Protein AF-A0A9D7BCB0-F1 (afdb_monomer)

Radius of gyration: 26.93 Å; Cα contacts (8 Å, |Δi|>4): 715; chains: 1; bounding box: 60×105×68 Å

Secondary structure (DSSP, 8-state):
-------------------------EEGGGS-HHHHHHH--TTPEEEEEE--SS---TTTS-TTHHHHHHHHHHHHHHHHS--EEPPPB-----GGGTTSTT-----HHHHHHHHHHHHHHHHTTS--EEEEEE--STTHHHHHHHHHHHHTTT-EEEE--TTSHHHHHHHHHH---SS-SBSSHHHHHHHHHH-GGG--GGG--EE-S-SS-SSSEESSTTSSSEE-TT--BEEGGG--HHHHHHHHHHHHHHHHHHHHHHHHPPPPPP-S----GGG-EEEE-TTS-EEEEEEETTEEEEEETTS-EEEEEEEETTEEE-SSEEEEEEE-TTS-EEEEEEEEESS---S-PEEP-

Nearest PDB structures (foldseek):
  3no4-assembly1_B  TM=7.934E-01  e=4.128E-14  Nostoc punctiforme PCC 73102
  3a6g-assembly1_E  TM=7.841E-01  e=3.665E-14  Pseudomonas putida
  3a6j-assembly1_D  TM=7.764E-01  e=4.935E-14  Pseudomonas putida
  3a6f-assembly1_D  TM=7.673E-01  e=2.416E-14  Pseudomonas putida
  3lub-assembly2_H  TM=7.307E-01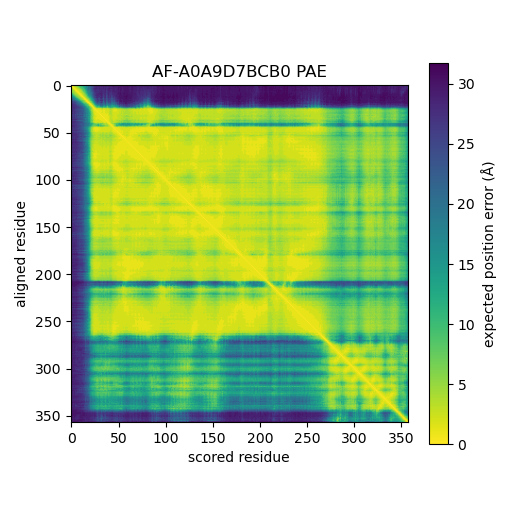  e=5.762E-12  Bacteroides fragilis NCTC 9343

Mean predicted aligned error: 9.26 Å

Structure (mmCIF, N/CA/C/O backbone):
data_AF-A0A9D7BCB0-F1
#
_entry.id   AF-A0A9D7BCB0-F1
#
loop_
_atom_site.group_PDB
_atom_site.id
_atom_site.type_symbol
_atom_site.label_atom_id
_atom_site.label_alt_id
_atom_site.label_comp_id
_atom_site.label_asym_id
_atom_site.label_entity_id
_atom_site.label_seq_id
_atom_site.pdbx_PDB_ins_code
_atom_site.Cartn_x
_atom_site.Cartn_y
_atom_site.Cartn_z
_atom_site.occupancy
_atom_site.B_iso_or_equiv
_atom_site.auth_seq_id
_atom_site.auth_comp_id
_atom_site.auth_asym_id
_atom_site.auth_atom_id
_atom_site.pdbx_PDB_model_num
ATOM 1 N N . MET A 1 1 ? -5.549 -80.809 30.592 1.00 41.72 1 MET A N 1
ATOM 2 C CA . MET A 1 1 ? -4.676 -79.978 29.734 1.00 41.72 1 MET A CA 1
ATOM 3 C C . MET A 1 1 ? -5.256 -78.571 29.698 1.00 41.72 1 MET A C 1
ATOM 5 O O . MET A 1 1 ? -6.319 -78.392 29.124 1.00 41.72 1 MET A O 1
ATOM 9 N N . ARG A 1 2 ? -4.652 -77.608 30.407 1.00 35.06 2 ARG A N 1
ATOM 10 C CA . ARG A 1 2 ? -5.071 -76.195 30.381 1.00 35.06 2 ARG A CA 1
ATOM 11 C C . ARG A 1 2 ? -4.379 -75.525 29.192 1.00 35.06 2 ARG A C 1
ATOM 13 O O . ARG A 1 2 ? -3.154 -75.500 29.165 1.00 35.06 2 ARG A O 1
ATOM 20 N N . LEU A 1 3 ? -5.148 -75.047 28.216 1.00 32.72 3 LEU A N 1
ATOM 21 C CA . LEU A 1 3 ? -4.635 -74.268 27.090 1.00 32.72 3 LEU A CA 1
ATOM 22 C C . LEU A 1 3 ? -4.709 -72.784 27.470 1.00 32.72 3 LEU A C 1
ATOM 24 O O . LEU A 1 3 ? -5.799 -72.236 27.623 1.00 32.72 3 LEU A O 1
ATOM 28 N N . SER A 1 4 ? -3.555 -72.158 27.682 1.00 35.84 4 SER A N 1
ATOM 29 C CA . SER A 1 4 ? -3.440 -70.717 27.915 1.00 35.84 4 SER A CA 1
ATOM 30 C C . SER A 1 4 ? -3.554 -69.987 26.577 1.00 35.84 4 SER A C 1
ATOM 32 O O . SER A 1 4 ? -2.703 -70.162 25.708 1.00 35.84 4 SER A O 1
ATOM 34 N N . LEU A 1 5 ? -4.607 -69.187 26.398 1.00 33.16 5 LEU A N 1
ATOM 35 C CA . LEU A 1 5 ? -4.788 -68.337 25.223 1.00 33.16 5 LEU A CA 1
ATOM 36 C C . LEU A 1 5 ? -4.043 -67.013 25.460 1.00 33.16 5 LEU A C 1
ATOM 38 O O . LEU A 1 5 ? -4.462 -66.189 26.270 1.00 33.16 5 LEU A O 1
ATOM 42 N N . LEU A 1 6 ? -2.902 -66.842 24.794 1.00 32.75 6 LEU A N 1
ATOM 43 C CA . LEU A 1 6 ? -2.111 -65.614 24.809 1.00 32.75 6 LEU A CA 1
ATOM 44 C C . LEU A 1 6 ? -2.805 -64.574 23.911 1.00 32.75 6 LEU A C 1
ATOM 46 O O . LEU A 1 6 ? -2.781 -64.694 22.689 1.00 32.75 6 LEU A O 1
ATOM 50 N N . VAL A 1 7 ? -3.450 -63.571 24.508 1.00 37.97 7 VAL A N 1
ATOM 51 C CA . VAL A 1 7 ? -4.015 -62.428 23.774 1.00 37.97 7 VAL A CA 1
ATOM 52 C C . VAL A 1 7 ? -2.885 -61.440 23.495 1.00 37.97 7 VAL A C 1
ATOM 54 O O . VAL A 1 7 ? -2.416 -60.750 24.397 1.00 37.97 7 VAL A O 1
ATOM 57 N N . VAL A 1 8 ? -2.423 -61.390 22.246 1.00 39.16 8 VAL A N 1
ATOM 58 C CA . VAL A 1 8 ? -1.473 -60.375 21.773 1.00 39.16 8 VAL A CA 1
ATOM 59 C C . VAL A 1 8 ? -2.263 -59.108 21.446 1.00 39.16 8 VAL A C 1
ATOM 61 O O . VAL A 1 8 ? -3.022 -59.072 20.481 1.00 39.16 8 VAL A O 1
ATOM 64 N N . PHE A 1 9 ? -2.096 -58.065 22.258 1.00 35.62 9 PHE A N 1
ATOM 65 C CA . PHE A 1 9 ? -2.547 -56.716 21.921 1.00 35.62 9 PHE A CA 1
ATOM 66 C C . PHE A 1 9 ? -1.613 -56.148 20.842 1.00 35.62 9 PHE A C 1
ATOM 68 O O . PHE A 1 9 ? -0.514 -55.682 21.138 1.00 35.62 9 PHE A O 1
ATOM 75 N N . CYS A 1 10 ? -2.034 -56.195 19.578 1.00 33.66 10 CYS A N 1
ATOM 76 C CA . CYS A 1 10 ? -1.420 -55.388 18.527 1.00 33.66 10 CYS A CA 1
ATOM 77 C C . CYS A 1 10 ? -1.836 -53.928 18.738 1.00 33.66 10 CYS A C 1
ATOM 79 O O . CYS A 1 10 ? -2.910 -53.508 18.312 1.00 33.66 10 CYS A O 1
ATOM 81 N N . ILE A 1 11 ? -0.984 -53.157 19.414 1.00 38.75 11 ILE A N 1
ATOM 82 C CA . ILE A 1 11 ? -1.061 -51.697 19.400 1.00 38.75 11 ILE A CA 1
ATOM 83 C C . ILE A 1 11 ? -0.682 -51.264 17.983 1.00 38.75 11 ILE A C 1
ATOM 85 O O . ILE A 1 11 ? 0.493 -51.220 17.624 1.00 38.75 11 ILE A O 1
ATOM 89 N N . VAL A 1 12 ? -1.690 -50.994 17.156 1.00 39.81 12 VAL A N 1
ATOM 90 C CA . VAL A 1 12 ? -1.506 -50.249 15.912 1.00 39.81 12 VAL A CA 1
ATOM 91 C C . VAL A 1 12 ? -1.234 -48.809 16.331 1.00 39.81 12 VAL A C 1
ATOM 93 O O . VAL A 1 12 ? -2.156 -48.062 16.650 1.00 39.81 12 VAL A O 1
ATOM 96 N N . LEU A 1 13 ? 0.044 -48.440 16.402 1.00 38.75 13 LEU A N 1
ATOM 97 C CA . LEU A 1 13 ? 0.444 -47.041 16.457 1.00 38.75 13 LEU A CA 1
ATOM 98 C C . LEU A 1 13 ? -0.027 -46.410 15.142 1.00 38.75 13 LEU A C 1
ATOM 100 O O . LEU A 1 13 ? 0.522 -46.695 14.079 1.00 38.75 13 LEU A O 1
ATOM 104 N N . GLN A 1 14 ? -1.103 -45.623 15.200 1.00 36.84 14 GLN A N 1
ATOM 105 C CA . GLN A 1 14 ? -1.455 -44.722 14.112 1.00 36.84 14 GLN A CA 1
ATOM 106 C C . GLN A 1 14 ? -0.309 -43.720 13.978 1.00 36.84 14 GLN A C 1
ATOM 108 O O . GLN A 1 14 ? -0.175 -42.809 14.792 1.00 36.84 14 GLN A O 1
ATOM 113 N N . GLU A 1 15 ? 0.524 -43.918 12.960 1.00 40.53 15 GLU A N 1
ATOM 114 C CA . GLU A 1 15 ? 1.390 -42.872 12.427 1.00 40.53 15 GLU A CA 1
ATOM 115 C C . GLU A 1 15 ? 0.527 -41.617 12.214 1.00 40.53 15 GLU A C 1
ATOM 117 O O . GLU A 1 15 ? -0.503 -41.712 11.530 1.00 40.53 15 GLU A O 1
ATOM 122 N N . PRO A 1 16 ? 0.869 -40.454 12.798 1.00 38.12 16 PRO A N 1
ATOM 123 C CA . PRO A 1 16 ? 0.180 -39.224 12.463 1.00 38.12 16 PRO A CA 1
ATOM 124 C C . PRO A 1 16 ? 0.397 -39.000 10.971 1.00 38.12 16 PRO A C 1
ATOM 126 O O . PRO A 1 16 ? 1.515 -38.781 10.508 1.00 38.12 16 PRO A O 1
ATOM 129 N N . SER A 1 17 ? -0.686 -39.121 10.209 1.00 39.12 17 SER A N 1
ATOM 130 C CA . SER A 1 17 ? -0.690 -38.887 8.777 1.00 39.12 17 SER A CA 1
ATOM 131 C C . SER A 1 17 ? -0.068 -37.520 8.507 1.00 39.12 17 SER A C 1
ATOM 133 O O . SER A 1 17 ? -0.667 -36.490 8.821 1.00 39.12 17 SER A O 1
ATOM 135 N N . LEU A 1 18 ? 1.124 -37.534 7.911 1.00 37.69 18 LEU A N 1
ATOM 136 C CA . LEU A 1 18 ? 1.745 -36.436 7.181 1.00 37.69 18 LEU A CA 1
ATOM 137 C C . LEU A 1 18 ? 0.851 -36.078 5.982 1.00 37.69 18 LEU A C 1
ATOM 139 O O . LEU A 1 18 ? 1.217 -36.256 4.824 1.00 37.69 18 LEU A O 1
ATOM 143 N N . PHE A 1 19 ? -0.351 -35.572 6.246 1.00 39.72 19 PHE A N 1
ATOM 144 C CA . PHE A 1 19 ? -0.972 -34.658 5.311 1.00 39.72 19 PHE A CA 1
ATOM 145 C C . PHE A 1 19 ? -0.122 -33.401 5.389 1.00 39.72 19 PHE A C 1
ATOM 147 O O . PHE A 1 19 ? -0.194 -32.651 6.362 1.00 39.72 19 PHE A O 1
ATOM 154 N N . ALA A 1 20 ? 0.740 -33.216 4.388 1.00 39.16 20 ALA A N 1
ATOM 155 C CA . ALA A 1 20 ? 1.278 -31.907 4.070 1.00 39.16 20 ALA A CA 1
ATOM 156 C C . ALA A 1 20 ? 0.119 -30.917 4.205 1.00 39.16 20 ALA A C 1
ATOM 158 O O . ALA A 1 20 ? -0.899 -31.087 3.530 1.00 39.16 20 ALA A O 1
ATOM 159 N N . GLN A 1 21 ? 0.221 -29.971 5.143 1.00 39.88 21 GLN A N 1
ATOM 160 C CA . GLN A 1 21 ? -0.774 -28.920 5.289 1.00 39.88 21 GLN A CA 1
ATOM 161 C C . GLN A 1 21 ? -0.890 -28.259 3.920 1.00 39.88 21 GLN A C 1
ATOM 163 O O . GLN A 1 21 ? 0.017 -27.548 3.489 1.00 39.88 21 GLN A O 1
ATOM 168 N N . THR A 1 22 ? -1.967 -28.553 3.195 1.00 48.84 22 THR A N 1
ATOM 169 C CA . THR A 1 22 ? -2.321 -27.808 1.996 1.00 48.84 22 THR A CA 1
ATOM 170 C C . THR A 1 22 ? -2.342 -26.352 2.412 1.00 48.84 22 THR A C 1
ATOM 172 O O . THR A 1 22 ? -3.076 -25.995 3.335 1.00 48.84 22 THR A O 1
ATOM 175 N N . VAL A 1 23 ? -1.486 -25.547 1.786 1.00 57.09 23 VAL A N 1
ATOM 176 C CA . VAL A 1 23 ? -1.433 -24.104 1.989 1.00 57.09 23 VAL A CA 1
ATOM 177 C C . VAL A 1 23 ? -2.858 -23.566 1.840 1.00 57.09 23 VAL A C 1
ATOM 179 O O . VAL A 1 23 ? -3.420 -23.614 0.749 1.00 57.09 23 VAL A O 1
ATOM 182 N N . ARG A 1 24 ? -3.476 -23.132 2.944 1.00 73.25 24 ARG A N 1
ATOM 183 C CA . ARG A 1 24 ? -4.879 -22.701 2.981 1.00 73.25 24 ARG A CA 1
ATOM 184 C C . ARG A 1 24 ? -4.936 -21.187 3.119 1.00 73.25 24 ARG A C 1
ATOM 186 O O . ARG A 1 24 ? -5.337 -20.654 4.146 1.00 73.25 24 ARG A O 1
ATOM 193 N N . SER A 1 25 ? -4.465 -20.498 2.087 1.00 89.31 25 SER A N 1
ATOM 194 C CA . SER A 1 25 ? -4.702 -19.065 1.954 1.00 89.31 25 SER A CA 1
ATOM 195 C C . SER A 1 25 ? -6.174 -18.802 1.633 1.00 89.31 25 SER A C 1
ATOM 197 O O . SER A 1 25 ? -6.850 -19.629 1.015 1.00 89.31 25 SER A O 1
ATOM 199 N N . VAL A 1 26 ? -6.689 -17.660 2.081 1.00 93.88 26 VAL A N 1
ATOM 200 C CA . VAL A 1 26 ? -8.084 -17.267 1.861 1.00 93.88 26 VAL A CA 1
ATOM 201 C C . VAL A 1 26 ? -8.172 -15.783 1.552 1.00 93.88 26 VAL A C 1
ATOM 203 O O . VAL A 1 26 ? -7.416 -14.987 2.104 1.00 93.88 26 VAL A O 1
ATOM 206 N N . ARG A 1 27 ? -9.092 -15.400 0.668 1.00 96.50 27 ARG A N 1
ATOM 207 C CA . ARG A 1 27 ? -9.426 -13.997 0.415 1.00 96.50 27 ARG A CA 1
ATOM 208 C C . ARG A 1 27 ? -10.597 -13.616 1.294 1.00 96.50 27 ARG A C 1
ATOM 210 O O . ARG A 1 27 ? -11.655 -14.230 1.206 1.00 96.50 27 ARG A O 1
ATOM 217 N N . LEU A 1 28 ? -10.422 -12.591 2.118 1.00 94.69 28 LEU A N 1
ATOM 218 C CA . LEU A 1 28 ? -11.462 -12.173 3.054 1.00 94.69 28 LEU A CA 1
ATOM 219 C C . LEU A 1 28 ? -12.718 -11.674 2.325 1.00 94.69 28 LEU A C 1
ATOM 221 O O . LEU A 1 28 ? -13.828 -11.888 2.796 1.00 94.69 28 LEU A O 1
ATOM 225 N N . MET A 1 29 ? -12.542 -11.061 1.150 1.00 95.25 29 MET A N 1
ATOM 226 C CA . MET A 1 29 ? -13.639 -10.542 0.323 1.00 95.25 29 MET A CA 1
ATOM 227 C C . MET A 1 29 ? -14.572 -11.610 -0.255 1.00 95.25 29 MET A C 1
ATOM 229 O O . MET A 1 29 ? -15.687 -11.277 -0.645 1.00 95.25 29 MET A O 1
ATOM 233 N N . ASP A 1 30 ? -14.132 -12.867 -0.296 1.00 96.00 30 ASP A N 1
ATOM 234 C CA . ASP A 1 30 ? -14.921 -13.977 -0.836 1.00 96.00 30 ASP A CA 1
ATOM 235 C C . ASP A 1 30 ? -15.764 -14.667 0.251 1.00 96.00 30 ASP A C 1
ATOM 237 O O . ASP A 1 30 ? -16.535 -15.581 -0.044 1.00 96.00 30 ASP A O 1
ATOM 241 N N . LEU A 1 31 ? -15.618 -14.251 1.516 1.00 94.31 31 LEU A N 1
ATOM 242 C CA . LEU A 1 31 ? -16.266 -14.876 2.663 1.00 94.31 31 LEU A CA 1
ATOM 243 C C . LEU A 1 31 ? -17.456 -14.053 3.175 1.00 94.31 31 LEU A C 1
ATOM 245 O O . LEU A 1 31 ? -17.376 -12.825 3.268 1.00 94.31 31 LEU A O 1
ATOM 249 N N . PRO A 1 32 ? -18.542 -14.705 3.627 1.00 94.44 32 PRO A N 1
ATOM 250 C CA . PRO A 1 32 ? -19.512 -14.046 4.488 1.00 94.44 32 PRO A CA 1
ATOM 251 C C . PRO A 1 32 ? -18.875 -13.750 5.857 1.00 94.44 32 PRO A C 1
ATOM 253 O O . PRO A 1 32 ? -18.039 -14.509 6.351 1.00 94.44 32 PRO A O 1
ATOM 256 N N . TRP A 1 33 ? -19.302 -12.670 6.514 1.00 94.19 33 TRP A N 1
ATOM 257 C CA . TRP A 1 33 ? -18.674 -12.217 7.763 1.00 94.19 33 TRP A CA 1
ATOM 258 C C . TRP A 1 33 ? -18.598 -13.277 8.893 1.00 94.19 33 TRP A C 1
ATOM 260 O O . TRP A 1 33 ? -17.585 -13.282 9.591 1.00 94.19 33 TRP A O 1
ATOM 270 N N . PRO A 1 34 ? -19.549 -14.229 9.068 1.00 92.56 34 PRO A N 1
ATOM 271 C CA . PRO A 1 34 ? -19.407 -15.270 10.092 1.00 92.56 34 PRO A CA 1
ATOM 272 C C . PRO A 1 34 ? -18.306 -16.292 9.780 1.00 92.56 34 PRO A C 1
ATOM 274 O O . PRO A 1 34 ? -17.868 -17.018 10.667 1.00 92.56 34 PRO A O 1
ATOM 277 N N . GLU A 1 35 ? -17.891 -16.417 8.518 1.00 91.25 35 GLU A N 1
ATOM 278 C CA . GLU A 1 35 ? -16.727 -17.220 8.130 1.00 91.25 35 GLU A CA 1
ATOM 279 C C . GLU A 1 35 ? -15.440 -16.407 8.244 1.00 91.25 35 GLU A C 1
ATOM 281 O O . GLU A 1 35 ? -14.435 -16.948 8.698 1.00 91.25 35 GLU A O 1
ATOM 286 N N . ALA A 1 36 ? -15.492 -15.110 7.918 1.00 91.88 36 ALA A N 1
ATOM 287 C CA . ALA A 1 36 ? -14.395 -14.174 8.157 1.00 91.88 36 ALA A CA 1
ATOM 288 C C . ALA A 1 36 ? -13.960 -14.186 9.634 1.00 91.88 36 ALA A C 1
ATOM 290 O O . ALA A 1 36 ? -12.781 -14.349 9.925 1.00 91.88 36 ALA A O 1
ATOM 291 N N . GLU A 1 37 ? -14.912 -14.122 10.569 1.00 88.38 37 GLU A N 1
ATOM 292 C CA . GLU A 1 37 ? -14.646 -14.201 12.014 1.00 88.38 37 GLU A CA 1
ATOM 293 C C . GLU A 1 37 ? -13.875 -15.473 12.413 1.00 88.38 37 GLU A C 1
ATOM 295 O O . GLU A 1 37 ? -13.037 -15.439 13.307 1.00 88.38 37 GLU A O 1
ATOM 300 N N . ARG A 1 38 ? -14.096 -16.599 11.722 1.00 86.88 38 ARG A N 1
ATOM 301 C CA . ARG A 1 38 ? -13.418 -17.872 12.028 1.00 86.88 38 ARG A CA 1
ATOM 302 C C . ARG A 1 38 ? -11.995 -17.956 11.485 1.00 86.88 38 ARG A C 1
ATOM 304 O O . ARG A 1 38 ? -11.240 -18.799 11.959 1.00 86.88 38 ARG A O 1
ATOM 311 N N . VAL A 1 39 ? -11.664 -17.171 10.459 1.00 87.88 39 VAL A N 1
ATOM 312 C CA . VAL A 1 39 ? -10.333 -17.175 9.822 1.00 87.88 39 VAL A CA 1
ATOM 313 C C . VAL A 1 39 ? -9.457 -16.011 10.271 1.00 87.88 39 VAL A C 1
ATOM 315 O O . VAL A 1 39 ? -8.306 -15.947 9.868 1.00 87.88 39 VAL A O 1
ATOM 318 N N . LEU A 1 40 ? -9.995 -15.066 11.042 1.00 87.75 40 LEU A N 1
ATOM 319 C CA . LEU A 1 40 ? -9.244 -13.951 11.606 1.00 87.75 40 LEU A CA 1
ATOM 320 C C . LEU A 1 40 ? -8.759 -14.336 13.008 1.00 87.75 40 LEU A C 1
ATOM 322 O O . LEU A 1 40 ? -9.366 -13.963 14.006 1.00 87.75 40 LEU A O 1
ATOM 326 N N . ASP A 1 41 ? -7.656 -15.078 13.095 1.00 79.94 41 ASP A N 1
ATOM 327 C CA . ASP A 1 41 ? -6.987 -15.380 14.362 1.00 79.94 41 ASP A CA 1
ATOM 328 C C . ASP A 1 41 ? -5.752 -14.478 14.571 1.00 79.94 41 ASP A C 1
ATOM 330 O O . ASP A 1 41 ? -5.088 -14.004 13.652 1.00 79.94 41 ASP A O 1
ATOM 334 N N . SER A 1 42 ? -5.430 -14.233 15.837 1.00 70.62 42 SER A N 1
ATOM 335 C CA . SER A 1 42 ? -4.186 -13.625 16.308 1.00 70.62 42 SER A CA 1
ATOM 336 C C . SER A 1 42 ? -2.897 -14.241 15.742 1.00 70.62 42 SER A C 1
ATOM 338 O O . SER A 1 42 ? -1.890 -13.530 15.653 1.00 70.62 42 SER A O 1
ATOM 340 N N . SER A 1 43 ? -2.887 -15.530 15.376 1.00 72.31 43 SER A N 1
ATOM 341 C CA . SER A 1 43 ? -1.717 -16.198 14.787 1.00 72.31 43 SER A CA 1
ATOM 342 C C . SER A 1 43 ? -1.564 -15.973 13.277 1.00 72.31 43 SER A C 1
ATOM 344 O O . SER A 1 43 ? -0.468 -16.171 12.740 1.00 72.31 43 SER A O 1
ATOM 346 N N . ASP A 1 44 ? -2.611 -15.489 12.604 1.00 80.31 44 ASP A N 1
ATOM 347 C CA . ASP A 1 44 ? -2.597 -15.279 11.164 1.00 80.31 44 ASP A CA 1
ATOM 348 C C . ASP A 1 44 ? -1.780 -14.052 10.761 1.00 80.31 44 ASP A C 1
ATOM 350 O O . ASP A 1 44 ? -1.737 -13.021 11.440 1.00 80.31 44 ASP A O 1
ATOM 354 N N . VAL A 1 45 ? -1.140 -14.166 9.596 1.00 94.44 45 VAL A N 1
ATOM 355 C CA . VAL A 1 45 ? -0.595 -13.013 8.881 1.00 94.44 45 VAL A CA 1
ATOM 356 C C . VAL A 1 45 ? -1.648 -12.549 7.887 1.00 94.44 45 VAL A C 1
ATOM 358 O O . VAL A 1 45 ? -2.006 -13.284 6.960 1.00 94.44 45 VAL A O 1
ATOM 361 N N . VAL A 1 46 ? -2.111 -11.317 8.072 1.00 97.06 46 VAL A N 1
ATOM 362 C CA . VAL A 1 46 ? -2.990 -10.643 7.122 1.00 97.06 46 VAL A CA 1
ATOM 363 C C . VAL A 1 46 ? -2.133 -9.976 6.051 1.00 97.06 46 VAL A C 1
ATOM 365 O O . VAL A 1 46 ? -1.347 -9.071 6.329 1.00 97.06 46 VAL A O 1
ATOM 368 N N . LEU A 1 47 ? -2.282 -10.432 4.815 1.00 98.38 47 LEU A N 1
ATOM 369 C CA . LEU A 1 47 ? -1.632 -9.890 3.635 1.00 98.38 47 LEU A CA 1
ATOM 370 C C . LEU A 1 47 ? -2.514 -8.802 3.012 1.00 98.38 47 LEU A C 1
ATOM 372 O O . LEU A 1 47 ? -3.674 -9.049 2.685 1.00 98.38 47 LEU A O 1
ATOM 376 N N . ILE A 1 48 ? -1.958 -7.612 2.809 1.00 98.62 48 ILE A N 1
ATOM 377 C CA . ILE A 1 48 ? -2.646 -6.479 2.186 1.00 98.62 48 ILE A CA 1
ATOM 378 C C . ILE A 1 48 ? -1.875 -6.091 0.917 1.00 98.62 48 ILE A C 1
ATOM 380 O O . ILE A 1 48 ? -0.772 -5.547 1.011 1.00 98.62 48 ILE A O 1
ATOM 384 N N . PRO A 1 49 ? -2.404 -6.362 -0.283 1.00 98.56 49 PRO A N 1
ATOM 385 C CA . PRO A 1 49 ? -1.784 -5.881 -1.510 1.00 98.56 49 PRO A CA 1
ATOM 386 C C . PRO A 1 49 ? -1.918 -4.351 -1.596 1.00 98.56 49 PRO A C 1
ATOM 388 O O . PRO A 1 49 ? -2.990 -3.806 -1.330 1.00 98.56 49 PRO A O 1
ATOM 391 N N . LEU A 1 50 ? -0.838 -3.652 -1.954 1.00 98.25 50 LEU A N 1
ATOM 392 C CA . LEU A 1 50 ? -0.832 -2.206 -2.187 1.00 98.25 50 LEU A CA 1
ATOM 393 C C . LEU A 1 50 ? -0.186 -1.919 -3.541 1.00 98.25 50 LEU A C 1
ATOM 395 O O . LEU A 1 50 ? 1.039 -1.943 -3.669 1.00 98.25 50 LEU A O 1
ATOM 399 N N . GLY A 1 51 ? -1.016 -1.602 -4.529 1.00 96.19 51 GLY A N 1
ATOM 400 C CA . GLY A 1 51 ? -0.583 -1.193 -5.857 1.00 96.19 51 GLY A CA 1
ATOM 401 C C . GLY A 1 51 ? -1.473 -0.074 -6.375 1.00 96.19 51 GLY A C 1
ATOM 402 O O . GLY A 1 51 ? -2.695 -0.177 -6.338 1.00 96.19 51 GLY A O 1
ATOM 403 N N . ALA A 1 52 ? -0.886 1.027 -6.845 1.00 96.50 52 ALA A N 1
ATOM 404 C CA . ALA A 1 52 ? -1.644 2.080 -7.501 1.00 96.50 52 ALA A CA 1
ATOM 405 C C . ALA A 1 52 ? -2.511 1.514 -8.642 1.00 96.50 52 ALA A C 1
ATOM 407 O O . ALA A 1 52 ? -2.002 0.908 -9.584 1.00 96.50 52 ALA A O 1
ATOM 408 N N . GLY A 1 53 ? -3.822 1.757 -8.574 1.00 95.38 53 GLY A N 1
ATOM 409 C CA . GLY A 1 53 ? -4.742 1.382 -9.652 1.00 95.38 53 GLY A CA 1
ATOM 410 C C . GLY A 1 53 ? -4.510 2.210 -10.918 1.00 95.38 53 GLY A C 1
ATOM 411 O O . GLY A 1 53 ? -4.627 1.691 -12.024 1.00 95.38 53 GLY A O 1
ATOM 412 N N . CYS A 1 54 ? -4.136 3.485 -10.746 1.00 94.19 54 CYS A N 1
ATOM 413 C CA . CYS A 1 54 ? -3.732 4.384 -11.825 1.00 94.19 54 CYS A CA 1
ATOM 414 C C . CYS A 1 54 ? -2.594 5.317 -11.370 1.00 94.19 54 CYS A C 1
ATOM 416 O O . CYS A 1 54 ? -2.812 6.245 -10.580 1.00 94.19 54 CYS A O 1
ATOM 418 N N . LYS A 1 55 ? -1.392 5.096 -11.906 1.00 95.81 55 LYS A N 1
ATOM 419 C CA . LYS A 1 55 ? -0.189 5.918 -11.722 1.00 95.81 55 LYS A CA 1
ATOM 420 C C . LYS A 1 55 ? 0.620 5.903 -13.015 1.00 95.81 55 LYS A C 1
ATOM 422 O O . LYS A 1 55 ? 0.610 4.921 -13.741 1.00 95.81 55 LYS A O 1
ATOM 427 N N . GLU A 1 56 ? 1.279 6.998 -13.340 1.00 96.25 56 GLU A N 1
ATOM 428 C CA . GLU A 1 56 ? 2.159 7.065 -14.503 1.00 96.25 56 GLU A CA 1
ATOM 429 C C . GLU A 1 56 ? 3.328 6.062 -14.404 1.00 96.25 56 GLU A C 1
ATOM 431 O O . GLU A 1 56 ? 3.857 5.859 -13.314 1.00 96.25 56 GLU A O 1
ATOM 436 N N . HIS A 1 57 ? 3.691 5.433 -15.534 1.00 97.44 57 HIS A N 1
ATOM 437 C CA . HIS A 1 57 ? 4.795 4.465 -15.672 1.00 97.44 57 HIS A CA 1
ATOM 438 C C . HIS A 1 57 ? 5.447 4.510 -17.070 1.00 97.44 57 HIS A C 1
ATOM 440 O O . HIS A 1 57 ? 5.727 3.499 -17.712 1.00 97.44 57 HIS A O 1
ATOM 446 N N . GLY A 1 58 ? 5.674 5.706 -17.582 1.00 96.81 58 GLY A N 1
ATOM 447 C CA . GLY A 1 58 ? 6.186 5.938 -18.914 1.00 96.81 58 GLY A CA 1
ATOM 448 C C . GLY A 1 58 ? 5.151 5.674 -20.010 1.00 96.81 58 GLY A C 1
ATOM 449 O O . GLY A 1 58 ? 3.995 5.329 -19.753 1.00 96.81 58 GLY A O 1
ATOM 450 N N . PRO A 1 59 ? 5.551 5.845 -21.275 1.00 97.38 59 PRO A N 1
ATOM 451 C CA . PRO A 1 59 ? 4.681 5.620 -22.426 1.00 97.38 59 PRO A CA 1
ATOM 452 C C . PRO A 1 59 ? 4.482 4.135 -22.787 1.00 97.38 59 PRO A C 1
ATOM 454 O O . PRO A 1 59 ? 3.614 3.832 -23.608 1.00 97.38 59 PRO A O 1
ATOM 457 N N . HIS A 1 60 ? 5.294 3.219 -22.246 1.00 98.69 60 HIS A N 1
ATOM 458 C CA . HIS A 1 60 ? 5.317 1.797 -22.623 1.00 98.69 60 HIS A CA 1
ATOM 459 C C . HIS A 1 60 ? 4.588 0.864 -21.655 1.00 98.69 60 HIS A C 1
ATOM 461 O O . HIS A 1 60 ? 4.296 -0.268 -22.044 1.00 98.69 60 HIS A O 1
ATOM 467 N N . LEU A 1 61 ? 4.293 1.312 -20.432 1.00 98.62 61 LEU A N 1
ATOM 468 C CA . LEU A 1 61 ? 3.578 0.532 -19.422 1.00 98.62 61 LEU A CA 1
ATOM 469 C C . LEU A 1 61 ? 2.179 1.110 -19.150 1.00 98.62 61 LEU A C 1
ATOM 471 O O . LEU A 1 61 ? 1.952 2.311 -19.320 1.00 98.62 61 LEU A O 1
ATOM 475 N N . PRO A 1 62 ? 1.214 0.281 -18.717 1.00 98.25 62 PRO A N 1
ATOM 476 C CA . PRO A 1 62 ? -0.119 0.753 -18.366 1.00 98.25 62 PRO A CA 1
ATOM 477 C C . PRO A 1 62 ? -0.109 1.525 -17.041 1.00 98.25 62 PRO A C 1
ATOM 479 O O . PRO A 1 62 ? 0.715 1.274 -16.160 1.00 98.25 62 PRO A O 1
ATOM 482 N N . LEU A 1 63 ? -1.116 2.383 -16.834 1.00 97.81 63 LEU A N 1
ATOM 483 C CA . LEU A 1 63 ? -1.295 3.090 -15.556 1.00 97.81 63 LEU A CA 1
ATOM 484 C C . LEU A 1 63 ? -1.500 2.145 -14.356 1.00 97.81 63 LEU A C 1
ATOM 486 O O . LEU A 1 63 ? -1.256 2.528 -13.217 1.00 97.81 63 LEU A O 1
ATOM 490 N N . ALA A 1 64 ? -1.957 0.920 -14.618 1.00 97.56 64 ALA A N 1
ATOM 491 C CA . ALA A 1 64 ? -2.215 -0.113 -13.620 1.00 97.56 64 ALA A CA 1
ATOM 492 C C . ALA A 1 64 ? -0.995 -1.012 -13.341 1.00 97.56 64 ALA A C 1
ATOM 494 O O . ALA A 1 64 ? -1.147 -2.059 -12.722 1.00 97.56 64 ALA A O 1
ATOM 495 N N . THR A 1 65 ? 0.202 -0.651 -13.818 1.00 98.50 65 THR A N 1
ATOM 496 C CA . THR A 1 65 ? 1.442 -1.436 -13.632 1.00 98.50 65 THR A CA 1
ATOM 497 C C . THR A 1 65 ? 1.648 -1.856 -12.188 1.00 98.50 65 THR A C 1
ATOM 499 O O . THR A 1 65 ? 1.930 -3.019 -11.905 1.00 98.50 65 THR A O 1
ATOM 502 N N . ASP A 1 66 ? 1.444 -0.912 -11.279 1.00 97.94 66 ASP A N 1
ATOM 503 C CA . ASP A 1 66 ? 1.569 -1.145 -9.859 1.00 97.94 66 ASP A CA 1
ATOM 504 C C . ASP A 1 66 ? 0.584 -2.223 -9.348 1.00 97.94 66 ASP A C 1
ATOM 506 O O . ASP A 1 66 ? 0.967 -3.200 -8.697 1.00 97.94 66 ASP A O 1
ATOM 510 N N . HIS A 1 67 ? -0.697 -2.052 -9.680 1.00 97.75 67 HIS A N 1
ATOM 511 C CA . HIS A 1 67 ? -1.773 -2.986 -9.349 1.00 97.75 67 HIS A CA 1
ATOM 512 C C . HIS A 1 67 ? -1.513 -4.400 -9.889 1.00 97.75 67 HIS A C 1
ATOM 514 O O . HIS A 1 67 ? -1.644 -5.394 -9.171 1.00 97.75 67 HIS A O 1
ATOM 520 N N . LEU A 1 68 ? -1.074 -4.497 -11.145 1.00 98.62 68 LEU A N 1
ATOM 521 C CA . LEU A 1 68 ? -0.769 -5.768 -11.802 1.00 98.62 68 LEU A CA 1
ATOM 522 C C . LEU A 1 68 ? 0.363 -6.516 -11.084 1.00 98.62 68 LEU A C 1
ATOM 524 O O . LEU A 1 68 ? 0.245 -7.716 -10.830 1.00 98.62 68 LEU A O 1
ATOM 528 N N . GLN A 1 69 ? 1.428 -5.809 -10.690 1.00 98.69 69 GLN A N 1
ATOM 529 C CA . GLN A 1 69 ? 2.522 -6.398 -9.914 1.00 98.69 69 GLN A CA 1
ATOM 530 C C . GLN A 1 69 ? 2.053 -6.888 -8.536 1.00 98.69 69 GLN A C 1
ATOM 532 O O . GLN A 1 69 ? 2.368 -8.017 -8.146 1.00 98.69 69 GLN A O 1
ATOM 537 N N . ALA A 1 70 ? 1.289 -6.069 -7.803 1.00 98.50 70 ALA A N 1
ATOM 538 C CA . ALA A 1 70 ? 0.774 -6.422 -6.479 1.00 98.50 70 ALA A CA 1
ATOM 539 C C . ALA A 1 70 ? -0.139 -7.658 -6.534 1.00 98.50 70 ALA A C 1
ATOM 541 O O . ALA A 1 70 ? 0.036 -8.598 -5.751 1.00 98.50 70 ALA A O 1
ATOM 542 N N . THR A 1 71 ? -1.066 -7.690 -7.494 1.00 98.25 71 THR A N 1
ATOM 543 C CA . THR A 1 71 ? -1.961 -8.828 -7.739 1.00 98.25 71 THR A CA 1
ATOM 544 C C . THR A 1 71 ? -1.162 -10.088 -8.075 1.00 98.25 71 THR A C 1
ATOM 546 O O . THR A 1 71 ? -1.341 -11.119 -7.423 1.00 98.25 71 THR A O 1
ATOM 549 N N . TRP A 1 72 ? -0.218 -10.013 -9.021 1.00 98.56 72 TRP A N 1
ATOM 550 C CA . TRP A 1 72 ? 0.596 -11.167 -9.416 1.00 98.56 72 TRP A CA 1
ATOM 551 C C . TRP A 1 72 ? 1.375 -11.756 -8.232 1.00 98.56 72 TRP A C 1
ATOM 553 O O . TRP A 1 72 ? 1.373 -12.973 -8.027 1.00 98.56 72 TRP A O 1
ATOM 563 N N . LEU A 1 73 ? 2.016 -10.904 -7.424 1.00 98.62 73 LEU A N 1
ATOM 564 C CA . LEU A 1 73 ? 2.773 -11.329 -6.241 1.00 98.62 73 LEU A CA 1
ATOM 565 C C . LEU A 1 73 ? 1.862 -11.960 -5.188 1.00 98.62 73 LEU A C 1
ATOM 567 O O . LEU A 1 73 ? 2.229 -12.974 -4.594 1.00 98.62 73 LEU A O 1
ATOM 571 N N . THR A 1 74 ? 0.663 -11.410 -5.004 1.00 98.50 74 THR A N 1
ATOM 572 C CA . THR A 1 74 ? -0.334 -11.916 -4.056 1.00 98.50 74 THR A CA 1
ATOM 573 C C . THR A 1 74 ? -0.741 -13.345 -4.397 1.00 98.50 74 THR A C 1
ATOM 575 O O . THR A 1 74 ? -0.699 -14.200 -3.514 1.00 98.50 74 THR A O 1
ATOM 578 N N . GLU A 1 75 ? -1.027 -13.654 -5.669 1.00 97.88 75 GLU A N 1
ATOM 579 C CA . GLU A 1 75 ? -1.332 -15.033 -6.088 1.00 97.88 75 GLU A CA 1
ATOM 580 C C . GLU A 1 75 ? -0.199 -16.003 -5.734 1.00 97.88 75 GLU A C 1
ATOM 582 O O . GLU A 1 75 ? -0.432 -17.140 -5.317 1.00 97.88 75 GLU A O 1
ATOM 587 N N . ARG A 1 76 ? 1.061 -15.572 -5.888 1.00 98.06 76 ARG A N 1
ATOM 588 C CA . ARG A 1 76 ? 2.211 -16.455 -5.644 1.00 98.06 76 ARG A CA 1
ATOM 589 C C . ARG A 1 76 ? 2.492 -16.636 -4.166 1.00 98.06 76 ARG A C 1
ATOM 591 O O . ARG A 1 76 ? 2.870 -17.734 -3.760 1.00 98.06 76 ARG A O 1
ATOM 598 N N . VAL A 1 77 ? 2.262 -15.601 -3.365 1.00 97.94 77 VAL A N 1
ATOM 599 C CA . VAL A 1 77 ? 2.280 -15.718 -1.908 1.00 97.94 77 VAL A CA 1
ATOM 600 C C . VAL A 1 77 ? 1.182 -16.669 -1.448 1.00 97.94 77 VAL A C 1
ATOM 602 O O . VAL A 1 77 ? 1.478 -17.598 -0.702 1.00 97.94 77 VAL A O 1
ATOM 605 N N . MET A 1 78 ? -0.046 -16.511 -1.943 1.00 96.06 78 MET A N 1
ATOM 606 C CA . MET A 1 78 ? -1.171 -17.387 -1.608 1.00 96.06 78 MET A CA 1
ATOM 607 C C . MET A 1 78 ? -0.912 -18.851 -1.965 1.00 96.06 78 MET A C 1
ATOM 609 O O . MET A 1 78 ? -1.282 -19.735 -1.195 1.00 96.06 78 MET A O 1
ATOM 613 N N . ALA A 1 79 ? -0.253 -19.119 -3.093 1.00 95.94 79 ALA A N 1
ATOM 614 C CA . ALA A 1 79 ? 0.128 -20.473 -3.485 1.00 95.94 79 ALA A CA 1
ATOM 615 C C . ALA A 1 79 ? 1.231 -21.079 -2.592 1.00 95.94 79 ALA A C 1
ATOM 617 O O . ALA A 1 79 ? 1.366 -22.300 -2.524 1.00 95.94 79 ALA A O 1
ATOM 618 N N . ALA A 1 80 ? 2.031 -20.246 -1.920 1.00 95.69 80 ALA A N 1
ATOM 619 C CA . ALA A 1 80 ? 3.214 -20.672 -1.174 1.00 95.69 80 ALA A CA 1
ATOM 620 C C . ALA A 1 80 ? 3.056 -20.621 0.355 1.00 95.69 80 ALA A C 1
ATOM 622 O O . ALA A 1 80 ? 3.802 -21.309 1.058 1.00 95.69 80 ALA A O 1
ATOM 623 N N . ARG A 1 81 ? 2.152 -19.791 0.8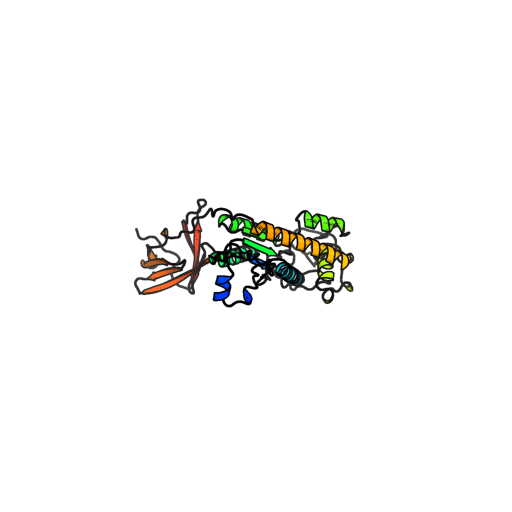92 1.00 93.75 81 ARG A N 1
ATOM 624 C CA . ARG A 1 81 ? 1.962 -19.561 2.334 1.00 93.75 81 ARG A CA 1
ATOM 625 C C . ARG A 1 81 ? 0.494 -19.401 2.701 1.00 93.75 81 ARG A C 1
ATOM 627 O O . ARG A 1 81 ? -0.294 -18.811 1.972 1.00 93.75 81 ARG A O 1
ATOM 634 N N . SER A 1 82 ? 0.142 -19.925 3.875 1.00 92.75 82 SER A N 1
ATOM 635 C CA . SER A 1 82 ? -1.190 -19.752 4.458 1.00 92.75 82 SER A CA 1
ATOM 636 C C . SER A 1 82 ? -1.293 -18.334 5.000 1.00 92.75 82 SER A C 1
ATOM 638 O O . SER A 1 82 ? -0.568 -18.004 5.936 1.00 92.75 82 SER A O 1
ATOM 640 N N . VAL A 1 83 ? -2.123 -17.500 4.384 1.00 95.38 83 VAL A N 1
ATOM 641 C CA . VAL A 1 83 ? -2.331 -16.090 4.738 1.00 95.38 83 VAL A CA 1
ATOM 642 C C . VAL A 1 83 ? -3.795 -15.718 4.521 1.00 95.38 83 VAL A C 1
ATOM 644 O O . VAL A 1 83 ? -4.461 -16.298 3.658 1.00 95.38 83 VAL A O 1
ATOM 647 N N . VAL A 1 84 ? -4.275 -14.723 5.264 1.00 96.12 84 VAL A N 1
ATOM 648 C CA . VAL A 1 84 ? -5.566 -14.075 5.002 1.00 96.12 84 VAL A CA 1
ATOM 649 C C . VAL A 1 84 ? -5.309 -12.862 4.121 1.00 96.12 84 VAL A C 1
ATOM 651 O O . VAL A 1 84 ? -4.534 -11.991 4.495 1.00 96.12 84 VAL A O 1
ATOM 654 N N . VAL A 1 85 ? -5.929 -12.795 2.950 1.00 97.81 85 VAL A N 1
ATOM 655 C CA . VAL A 1 85 ? -5.701 -11.727 1.972 1.00 97.81 85 VAL A CA 1
ATOM 656 C C . VAL A 1 85 ? -6.846 -10.726 2.003 1.00 97.81 85 VAL A C 1
ATOM 658 O O . VAL A 1 85 ? -8.005 -11.086 1.790 1.00 97.81 85 VAL A O 1
ATOM 661 N N . MET A 1 86 ? -6.512 -9.462 2.243 1.00 97.19 86 MET A N 1
ATOM 662 C CA . MET A 1 86 ? -7.437 -8.337 2.119 1.00 97.19 86 MET A CA 1
ATOM 663 C C . MET A 1 86 ? -7.619 -7.913 0.656 1.00 97.19 86 MET A C 1
ATOM 665 O O . MET A 1 86 ? -6.726 -8.153 -0.161 1.00 97.19 86 MET A O 1
ATOM 669 N N . PRO A 1 87 ? -8.737 -7.236 0.318 1.00 96.69 87 PRO A N 1
ATOM 670 C CA . PRO A 1 87 ? -8.823 -6.451 -0.906 1.00 96.69 87 PRO A CA 1
ATOM 671 C C . PRO A 1 87 ? -7.590 -5.570 -1.099 1.00 96.69 87 PRO A C 1
ATOM 673 O O . PRO A 1 87 ? -7.050 -5.015 -0.138 1.00 96.69 87 PRO A O 1
ATOM 676 N N . GLU A 1 88 ? -7.170 -5.426 -2.349 1.00 97.62 88 GLU A N 1
ATOM 677 C CA . GLU A 1 88 ? -6.062 -4.547 -2.690 1.00 97.62 88 GLU A CA 1
ATOM 678 C C . GLU A 1 88 ? -6.401 -3.079 -2.406 1.00 97.62 88 GLU A C 1
ATOM 680 O O . GLU A 1 88 ? -7.501 -2.597 -2.683 1.00 97.62 88 GLU A O 1
ATOM 685 N N . ILE A 1 89 ? -5.420 -2.349 -1.881 1.00 97.81 89 ILE A N 1
ATOM 686 C CA . ILE A 1 89 ? -5.482 -0.900 -1.736 1.00 97.81 89 ILE A CA 1
ATOM 687 C C . ILE A 1 89 ? -4.963 -0.264 -3.028 1.00 97.81 89 ILE A C 1
ATOM 689 O O . ILE A 1 89 ? -3.767 -0.310 -3.310 1.00 97.81 89 ILE A O 1
ATOM 693 N N . ASN A 1 90 ? -5.853 0.383 -3.788 1.00 96.38 90 ASN A N 1
ATOM 694 C CA . ASN A 1 90 ? -5.489 0.978 -5.080 1.00 96.38 90 ASN A CA 1
ATOM 695 C C . ASN A 1 90 ? -5.047 2.447 -5.039 1.00 96.38 90 ASN A C 1
ATOM 697 O O . ASN A 1 90 ? -4.563 2.980 -6.039 1.00 96.38 90 ASN A O 1
ATOM 701 N N . TYR A 1 91 ? -5.193 3.118 -3.898 1.00 95.38 91 TYR A N 1
ATOM 702 C CA . TYR A 1 91 ? -4.849 4.530 -3.737 1.00 95.38 91 TYR A CA 1
ATOM 703 C C . TYR A 1 91 ? -3.848 4.700 -2.603 1.00 95.38 91 TYR A C 1
ATOM 705 O O . TYR A 1 91 ? -3.961 4.069 -1.562 1.00 95.38 91 TYR A O 1
ATOM 713 N N . GLY A 1 92 ? -2.859 5.565 -2.792 1.00 95.31 92 GLY A N 1
ATOM 714 C CA . GLY A 1 92 ? -1.771 5.741 -1.839 1.00 95.31 92 GLY A CA 1
ATOM 715 C C . GLY A 1 92 ? -1.030 7.049 -2.065 1.00 95.31 92 GLY A C 1
ATOM 716 O O . GLY A 1 92 ? -1.500 7.933 -2.785 1.00 95.31 92 GLY A O 1
ATOM 717 N N . TYR A 1 93 ? 0.126 7.195 -1.427 1.00 96.50 93 TYR A N 1
ATOM 718 C CA . TYR A 1 93 ? 0.960 8.387 -1.543 1.00 96.50 93 TYR A CA 1
ATOM 719 C C . TYR A 1 93 ? 1.939 8.271 -2.722 1.00 96.50 93 TYR A C 1
ATOM 721 O O . TYR A 1 93 ? 3.046 7.759 -2.581 1.00 96.50 93 TYR A O 1
ATOM 729 N N . TYR A 1 94 ? 1.526 8.782 -3.884 1.00 93.94 94 TYR A N 1
ATOM 730 C CA . TYR A 1 94 ? 2.237 8.739 -5.171 1.00 93.94 94 TYR A CA 1
ATOM 731 C C . TYR A 1 94 ? 2.546 10.154 -5.698 1.00 93.94 94 TYR A C 1
ATOM 733 O O . TYR A 1 94 ? 2.463 10.441 -6.891 1.00 93.94 94 TYR A O 1
ATOM 741 N N . TYR A 1 95 ? 2.867 11.077 -4.786 1.00 92.81 95 TYR A N 1
ATOM 742 C CA . TYR A 1 95 ? 2.900 12.523 -5.045 1.00 92.81 95 TYR A CA 1
ATOM 743 C C . TYR A 1 95 ? 3.840 12.980 -6.172 1.00 92.81 95 TYR A C 1
ATOM 745 O O . TYR A 1 95 ? 3.627 14.055 -6.731 1.00 92.81 95 TYR A O 1
ATOM 753 N N . PHE A 1 96 ? 4.863 12.188 -6.510 1.00 92.00 96 PHE A N 1
ATOM 754 C CA . PHE A 1 96 ? 5.809 12.507 -7.581 1.00 92.00 96 PHE A CA 1
ATOM 755 C C . PHE A 1 96 ? 5.139 12.641 -8.952 1.00 92.00 96 PHE A C 1
ATOM 757 O O . PHE A 1 96 ? 5.649 13.380 -9.787 1.00 92.00 96 PHE A O 1
ATOM 764 N N . PHE A 1 97 ? 3.997 11.988 -9.176 1.00 93.69 97 PHE A N 1
ATOM 765 C CA . PHE A 1 97 ? 3.431 11.797 -10.516 1.00 93.69 97 PHE A CA 1
ATOM 766 C C . PHE A 1 97 ? 2.188 12.651 -10.794 1.00 93.69 97 PHE A C 1
ATOM 768 O O . PHE A 1 97 ? 1.466 12.412 -11.759 1.00 93.69 97 PHE A O 1
ATOM 775 N N . THR A 1 98 ? 1.915 13.663 -9.964 1.00 92.81 98 THR A N 1
ATOM 776 C CA . THR A 1 98 ? 0.672 14.460 -10.011 1.00 92.81 98 THR A CA 1
ATOM 777 C C . THR A 1 98 ? 0.487 15.294 -11.278 1.00 92.81 98 THR A C 1
ATOM 779 O O . THR A 1 98 ? -0.638 15.696 -11.564 1.00 92.81 98 THR A O 1
ATOM 782 N N . ASN A 1 99 ? 1.546 15.546 -12.056 1.00 92.31 99 ASN A N 1
ATOM 783 C CA . ASN A 1 99 ? 1.448 16.280 -13.323 1.00 92.31 99 ASN A CA 1
ATOM 784 C C . ASN A 1 99 ? 1.256 15.375 -14.561 1.00 92.31 99 ASN A C 1
ATOM 786 O O . ASN A 1 99 ? 1.243 15.858 -15.701 1.00 92.31 99 ASN A O 1
ATOM 790 N N . PHE A 1 100 ? 1.094 14.066 -14.353 1.00 95.44 100 PHE A N 1
ATOM 791 C CA . PHE A 1 100 ? 0.836 13.100 -15.415 1.00 95.44 100 PHE A CA 1
ATOM 792 C C . PHE A 1 100 ? -0.643 12.685 -15.422 1.00 95.44 100 PHE A C 1
ATOM 794 O O . PHE A 1 100 ? -1.164 12.260 -14.390 1.00 95.44 100 PHE A O 1
ATOM 801 N N . PRO A 1 101 ? -1.351 12.817 -16.561 1.00 95.44 101 PRO A N 1
ATOM 802 C CA . PRO A 1 101 ? -2.764 12.460 -16.649 1.00 95.44 101 PRO A CA 1
ATOM 803 C C . PRO A 1 101 ? -3.025 10.999 -16.273 1.00 95.44 101 PRO A C 1
ATOM 805 O O . PRO A 1 101 ? -2.324 10.101 -16.726 1.00 95.44 101 PRO A O 1
ATOM 808 N N . GLY A 1 102 ? -4.065 10.775 -15.471 1.00 93.44 102 GLY A N 1
ATOM 809 C CA . GLY A 1 102 ? -4.432 9.450 -14.967 1.00 93.44 102 GLY A CA 1
ATOM 810 C C . GLY A 1 102 ? -3.800 9.105 -13.618 1.00 93.44 102 GLY A C 1
ATOM 811 O O . GLY A 1 102 ? -4.388 8.325 -12.875 1.00 93.44 102 GLY A O 1
ATOM 812 N N . SER A 1 103 ? -2.681 9.733 -13.246 1.00 95.38 103 SER A N 1
ATOM 813 C CA . SER A 1 103 ? -2.113 9.584 -11.905 1.00 95.38 103 SER A CA 1
ATOM 814 C C . SER A 1 103 ? -3.012 10.216 -10.851 1.00 95.38 103 SER A C 1
ATOM 816 O O . SER A 1 103 ? -3.437 11.367 -10.973 1.00 95.38 103 SER A O 1
ATOM 818 N N . THR A 1 104 ? -3.235 9.489 -9.761 1.00 92.38 104 THR A N 1
ATOM 819 C CA . THR A 1 104 ? -3.891 10.020 -8.562 1.00 92.38 104 THR A CA 1
ATOM 820 C C . THR A 1 104 ? -3.033 9.751 -7.334 1.00 92.38 104 THR A C 1
ATOM 822 O O . THR A 1 104 ? -2.244 8.812 -7.304 1.00 92.38 104 THR A O 1
ATOM 825 N N . THR A 1 105 ? -3.148 10.598 -6.314 1.00 95.06 105 THR A N 1
ATOM 826 C CA . THR A 1 105 ? -2.428 10.428 -5.050 1.00 95.06 105 THR A CA 1
ATOM 827 C C . THR A 1 105 ? -3.300 10.882 -3.897 1.00 95.06 105 THR A C 1
ATOM 829 O O . THR A 1 105 ? -4.043 11.859 -3.999 1.00 95.06 105 THR A O 1
ATOM 832 N N . LEU A 1 106 ? -3.151 10.212 -2.765 1.00 97.00 106 LEU A N 1
ATOM 833 C CA . LEU A 1 106 ? -3.633 10.699 -1.487 1.00 97.00 106 LEU A CA 1
ATOM 834 C C . LEU A 1 106 ? -2.617 11.668 -0.879 1.00 97.00 106 LEU A C 1
ATOM 836 O O . LEU A 1 106 ? -1.438 11.683 -1.242 1.00 97.00 106 LEU A O 1
ATOM 840 N N . ARG A 1 107 ? -3.082 12.477 0.076 1.00 96.88 107 ARG A N 1
ATOM 841 C CA . ARG A 1 107 ? -2.199 13.216 0.990 1.00 96.88 107 ARG A CA 1
ATOM 842 C C . ARG A 1 107 ? -1.445 12.214 1.865 1.00 96.88 107 ARG A C 1
ATOM 844 O O . ARG A 1 107 ? -1.988 11.159 2.182 1.00 96.88 107 ARG A O 1
ATOM 851 N N . TYR A 1 108 ? -0.247 12.581 2.320 1.00 96.38 108 TYR A N 1
ATOM 852 C CA . TYR A 1 108 ? 0.569 11.742 3.207 1.00 96.38 108 TYR A CA 1
ATOM 853 C C . TYR A 1 108 ? -0.226 11.221 4.413 1.00 96.38 108 TYR A C 1
ATOM 855 O O . TYR A 1 108 ? -0.285 10.017 4.649 1.00 96.38 108 TYR A O 1
ATOM 863 N N . THR A 1 109 ? -0.888 12.128 5.140 1.00 95.69 109 THR A N 1
ATOM 864 C CA . THR A 1 109 ? -1.678 11.784 6.329 1.00 95.69 109 THR A CA 1
ATOM 865 C C . THR A 1 109 ? -2.861 10.896 5.980 1.00 95.69 109 THR A C 1
ATOM 867 O O . THR A 1 109 ? -3.018 9.861 6.601 1.00 95.69 109 THR A O 1
ATOM 870 N N . ALA A 1 110 ? -3.613 11.213 4.922 1.00 96.12 110 ALA A N 1
ATOM 871 C CA . ALA A 1 110 ? -4.737 10.384 4.483 1.00 96.12 110 ALA A CA 1
ATOM 872 C C . ALA A 1 110 ? -4.305 8.953 4.112 1.00 96.12 110 ALA A C 1
ATOM 874 O O . ALA A 1 110 ? -4.984 7.999 4.468 1.00 96.12 110 ALA A O 1
ATOM 875 N N . SER A 1 111 ? -3.164 8.793 3.431 1.00 97.56 111 SER A N 1
ATOM 876 C CA . SER A 1 111 ? -2.634 7.468 3.090 1.00 97.56 111 SER A CA 1
ATOM 877 C C . SER A 1 111 ? -2.166 6.695 4.325 1.00 97.56 111 SER A C 1
ATOM 879 O O . SER A 1 111 ? -2.385 5.489 4.393 1.00 97.56 111 SER A O 1
ATOM 881 N N . ARG A 1 112 ? -1.520 7.369 5.287 1.00 97.38 112 ARG A N 1
ATOM 882 C CA . ARG A 1 112 ? -1.102 6.766 6.562 1.00 97.38 112 ARG A CA 1
ATOM 883 C C . ARG A 1 112 ? -2.318 6.330 7.369 1.00 97.38 112 ARG A C 1
ATOM 885 O O . ARG A 1 112 ? -2.379 5.179 7.783 1.00 97.38 112 ARG A O 1
ATOM 892 N N . ASP A 1 113 ? -3.259 7.245 7.568 1.00 94.12 113 ASP A N 1
ATOM 893 C CA . ASP A 1 113 ? -4.437 7.045 8.410 1.00 94.12 113 ASP A CA 1
ATOM 894 C C . ASP A 1 113 ? -5.309 5.925 7.839 1.00 94.12 113 ASP A C 1
ATOM 896 O O . ASP A 1 113 ? -5.687 5.028 8.575 1.00 94.12 113 ASP A O 1
ATOM 900 N N . MET A 1 114 ? -5.482 5.856 6.514 1.00 96.31 114 MET A N 1
ATOM 901 C CA . MET A 1 114 ? -6.165 4.734 5.864 1.00 96.31 114 MET A CA 1
ATOM 902 C C . MET A 1 114 ? -5.509 3.375 6.167 1.00 96.31 114 MET A C 1
ATOM 904 O O . MET A 1 114 ? -6.207 2.427 6.512 1.00 96.31 114 MET A O 1
ATOM 908 N N . VAL A 1 115 ? -4.179 3.256 6.050 1.00 97.62 115 VAL A N 1
ATOM 909 C CA . VAL A 1 115 ? -3.469 1.997 6.362 1.00 97.62 115 VAL A CA 1
ATOM 910 C C . VAL A 1 115 ? -3.636 1.630 7.835 1.00 97.62 115 VAL A C 1
ATOM 912 O O . VAL A 1 115 ? -3.910 0.474 8.161 1.00 97.62 115 VAL A O 1
ATOM 915 N N . VAL A 1 116 ? -3.482 2.617 8.716 1.00 95.31 116 VAL A N 1
ATOM 916 C CA . VAL A 1 116 ? -3.636 2.450 10.160 1.00 95.31 116 VAL A CA 1
ATOM 917 C C . VAL A 1 116 ? -5.057 1.999 10.509 1.00 95.31 116 VAL A C 1
ATOM 919 O O . VAL A 1 116 ? -5.212 1.025 11.242 1.00 95.31 116 VAL A O 1
ATOM 922 N N . ASP A 1 117 ? -6.081 2.642 9.955 1.00 93.00 117 ASP A N 1
ATOM 923 C CA . ASP A 1 117 ? -7.485 2.343 10.233 1.00 93.00 117 ASP A CA 1
ATOM 924 C C . ASP A 1 117 ? -7.883 0.956 9.721 1.00 93.00 117 ASP A C 1
ATOM 926 O O . ASP A 1 117 ? -8.547 0.211 10.439 1.00 93.00 117 ASP A O 1
ATOM 930 N N . ILE A 1 118 ? -7.408 0.556 8.534 1.00 94.62 118 ILE A N 1
ATOM 931 C CA . ILE A 1 118 ? -7.615 -0.802 8.005 1.00 94.62 118 ILE A CA 1
ATOM 932 C C . ILE A 1 118 ? -7.008 -1.848 8.951 1.00 94.62 118 ILE A C 1
ATOM 934 O O . ILE A 1 118 ? -7.684 -2.807 9.329 1.00 94.62 118 ILE A O 1
ATOM 938 N N . CYS A 1 119 ? -5.748 -1.666 9.362 1.00 94.50 119 CYS A N 1
ATOM 939 C CA . CYS A 1 119 ? -5.073 -2.621 10.244 1.00 94.50 119 CYS A CA 1
ATOM 940 C C . CYS A 1 119 ? -5.733 -2.672 11.629 1.00 94.50 119 CYS A C 1
ATOM 942 O O . CYS A 1 119 ? -5.978 -3.757 12.149 1.00 94.50 119 CYS A O 1
ATOM 944 N N . ARG A 1 120 ? -6.071 -1.517 12.218 1.00 90.25 120 ARG A N 1
ATOM 945 C CA . ARG A 1 120 ? -6.766 -1.429 13.515 1.00 90.25 120 ARG A CA 1
ATOM 946 C C . ARG A 1 120 ? -8.140 -2.080 13.479 1.00 90.25 120 ARG A C 1
ATOM 948 O O . ARG A 1 120 ? -8.467 -2.835 14.391 1.00 90.25 120 ARG A O 1
ATOM 955 N N . GLY A 1 121 ? -8.920 -1.800 12.435 1.00 88.25 121 GLY A N 1
ATOM 956 C CA . GLY A 1 121 ? -10.257 -2.358 12.262 1.00 88.25 121 GLY A CA 1
ATOM 957 C C . GLY A 1 121 ? -10.227 -3.883 12.233 1.00 88.25 121 GLY A C 1
ATOM 958 O O . GLY A 1 121 ? -11.001 -4.528 12.932 1.00 88.25 121 GLY A O 1
ATOM 959 N N . LEU A 1 122 ? -9.272 -4.473 11.510 1.00 90.50 122 LEU A N 1
ATOM 960 C CA . LEU A 1 122 ? -9.076 -5.925 11.501 1.00 90.50 122 LEU A CA 1
ATOM 961 C C . LEU A 1 122 ? -8.520 -6.451 12.824 1.00 90.50 122 LEU A C 1
ATOM 963 O O . LEU A 1 122 ? -8.948 -7.500 13.298 1.00 90.50 122 LEU A O 1
ATOM 967 N N . ALA A 1 123 ? -7.600 -5.719 13.452 1.00 89.06 123 ALA A N 1
ATOM 968 C CA . ALA A 1 123 ? -6.988 -6.131 14.708 1.00 89.06 123 ALA A CA 1
ATOM 969 C C . ALA A 1 123 ? -7.965 -6.181 15.890 1.00 89.06 123 ALA A C 1
ATOM 971 O O . ALA A 1 123 ? -7.648 -6.816 16.903 1.00 89.06 123 ALA A O 1
ATOM 972 N N . ALA A 1 124 ? -9.133 -5.543 15.770 1.00 84.44 124 ALA A N 1
ATOM 973 C CA . ALA A 1 124 ? -10.239 -5.664 16.716 1.00 84.44 124 ALA A CA 1
ATOM 974 C C . ALA A 1 124 ? -10.873 -7.069 16.719 1.00 84.44 124 ALA A C 1
ATOM 976 O O . ALA A 1 124 ? -11.454 -7.461 17.727 1.00 84.44 124 ALA A O 1
ATOM 977 N N . PHE A 1 125 ? -10.714 -7.836 15.636 1.00 86.25 125 PHE A N 1
ATOM 978 C CA . PHE A 1 125 ? -11.250 -9.194 15.492 1.00 86.25 125 PHE A CA 1
ATOM 979 C C . PHE A 1 125 ? -10.220 -10.299 15.761 1.00 86.25 125 PHE A C 1
ATOM 981 O O . PHE A 1 125 ? -10.556 -11.469 15.648 1.00 86.25 125 PHE A O 1
ATOM 988 N N . GLY A 1 126 ? -8.981 -9.958 16.139 1.00 87.00 126 GLY A N 1
ATOM 989 C CA . GLY A 1 126 ? -7.964 -10.945 16.527 1.00 87.00 126 GLY A CA 1
ATOM 990 C C . GLY A 1 126 ? -6.568 -10.702 15.948 1.00 87.00 126 GLY A C 1
ATOM 991 O O . GLY A 1 126 ? -5.624 -10.605 16.738 1.00 87.00 126 GLY A O 1
ATOM 992 N N . PRO A 1 127 ? -6.399 -10.575 14.616 1.00 90.94 127 PRO A N 1
ATOM 993 C CA . PRO A 1 127 ? -5.087 -10.511 13.977 1.00 90.94 127 PRO A CA 1
ATOM 994 C C . PRO A 1 127 ? -4.202 -9.378 14.495 1.00 90.94 127 PRO A C 1
ATOM 996 O O . PRO A 1 127 ? -4.644 -8.245 14.657 1.00 90.94 127 PRO A O 1
ATOM 999 N N . LYS A 1 128 ? -2.917 -9.663 14.716 1.00 91.75 128 LYS A N 1
ATOM 1000 C CA . LYS A 1 128 ? -1.930 -8.657 15.162 1.00 91.75 128 LYS A CA 1
ATOM 1001 C C . LYS A 1 128 ? -0.746 -8.500 14.215 1.00 91.75 128 LYS A C 1
ATOM 1003 O O . LYS A 1 128 ? 0.162 -7.729 14.510 1.00 91.75 128 LYS A O 1
ATOM 1008 N N . ARG A 1 129 ? -0.733 -9.234 13.100 1.00 95.38 129 ARG A N 1
ATOM 1009 C CA . ARG A 1 129 ? 0.387 -9.299 12.157 1.00 95.38 129 ARG A CA 1
ATOM 1010 C C . ARG A 1 129 ? -0.101 -8.997 10.751 1.00 95.38 129 ARG A C 1
ATOM 1012 O O . ARG A 1 129 ? -0.872 -9.761 10.178 1.00 95.38 129 ARG A O 1
ATOM 1019 N N . PHE A 1 130 ? 0.389 -7.902 10.197 1.00 97.81 130 PHE A N 1
ATOM 1020 C CA . PHE A 1 130 ? 0.026 -7.413 8.878 1.00 97.81 130 PHE A CA 1
ATOM 1021 C C . PHE A 1 130 ? 1.271 -7.330 8.001 1.00 97.81 130 PHE A C 1
ATOM 1023 O O . PHE A 1 130 ? 2.323 -6.858 8.439 1.00 97.81 130 PHE A O 1
ATOM 1030 N N . TYR A 1 131 ? 1.151 -7.780 6.756 1.00 98.56 131 TYR A N 1
ATOM 1031 C CA . TYR A 1 131 ? 2.180 -7.615 5.739 1.00 98.56 131 TYR A CA 1
ATOM 1032 C C . TYR A 1 131 ? 1.595 -6.899 4.527 1.00 98.56 131 TYR A C 1
ATOM 1034 O O . TYR A 1 131 ? 0.673 -7.412 3.893 1.00 98.56 131 TYR A O 1
ATOM 1042 N N . ILE A 1 132 ? 2.141 -5.736 4.174 1.00 98.81 132 ILE A N 1
ATOM 1043 C CA . ILE A 1 132 ? 1.771 -5.042 2.939 1.00 98.81 132 ILE A CA 1
ATOM 1044 C C . ILE A 1 132 ? 2.731 -5.438 1.814 1.00 98.81 132 ILE A C 1
ATOM 1046 O O . ILE A 1 132 ? 3.932 -5.165 1.891 1.00 98.81 132 ILE A O 1
ATOM 1050 N N . ILE A 1 133 ? 2.203 -6.027 0.734 1.00 98.62 133 ILE A N 1
ATOM 1051 C CA . ILE A 1 133 ? 2.964 -6.153 -0.518 1.00 98.62 133 ILE A CA 1
ATOM 1052 C C . ILE A 1 133 ? 3.039 -4.758 -1.119 1.00 98.62 133 ILE A C 1
ATOM 1054 O O . ILE A 1 133 ? 2.081 -4.279 -1.721 1.00 98.62 133 ILE A O 1
ATOM 1058 N N . ASN A 1 134 ? 4.176 -4.107 -0.902 1.00 97.81 134 ASN A N 1
ATOM 1059 C CA . ASN A 1 134 ? 4.440 -2.762 -1.371 1.00 97.81 134 ASN A CA 1
ATOM 1060 C C . ASN A 1 134 ? 5.391 -2.792 -2.570 1.00 97.81 134 ASN A C 1
ATOM 1062 O O . ASN A 1 134 ? 6.512 -3.287 -2.502 1.00 97.81 134 ASN A O 1
ATOM 1066 N N . ILE A 1 135 ? 4.941 -2.194 -3.658 1.00 92.94 135 ILE A N 1
ATOM 1067 C CA . ILE A 1 135 ? 5.637 -2.176 -4.948 1.00 92.94 135 ILE A CA 1
ATOM 1068 C C . ILE A 1 135 ? 6.022 -0.750 -5.383 1.00 92.94 135 ILE A C 1
ATOM 1070 O O . ILE A 1 135 ? 6.577 -0.550 -6.455 1.00 92.94 135 ILE A O 1
ATOM 1074 N N . GLY A 1 136 ? 5.801 0.244 -4.514 1.00 91.31 136 GLY A N 1
ATOM 1075 C CA . GLY A 1 136 ? 6.198 1.636 -4.724 1.00 91.31 136 GLY A CA 1
ATOM 1076 C C . GLY A 1 136 ? 7.284 2.107 -3.752 1.00 91.31 136 GLY A C 1
ATOM 1077 O O . GLY A 1 136 ? 7.338 1.701 -2.593 1.00 91.31 136 GLY A O 1
ATOM 1078 N N . ILE A 1 137 ? 8.146 3.022 -4.199 1.00 91.75 137 ILE A N 1
ATOM 1079 C CA . ILE A 1 137 ? 9.136 3.681 -3.325 1.00 91.75 137 ILE A CA 1
ATOM 1080 C C . ILE A 1 137 ? 8.502 4.855 -2.564 1.00 91.75 137 ILE A C 1
ATOM 1082 O O . ILE A 1 137 ? 8.813 5.099 -1.397 1.00 91.75 137 ILE A O 1
ATOM 1086 N N . SER A 1 138 ? 7.589 5.581 -3.212 1.00 92.44 138 SER A N 1
ATOM 1087 C CA . SER A 1 138 ? 6.963 6.799 -2.678 1.00 92.44 138 SER A CA 1
ATOM 1088 C C . SER A 1 138 ? 6.134 6.537 -1.414 1.00 92.44 138 SER A C 1
ATOM 1090 O O . SER A 1 138 ? 5.995 7.421 -0.575 1.00 92.44 138 SER A O 1
ATOM 1092 N N . THR A 1 139 ? 5.624 5.317 -1.256 1.00 95.88 139 THR A N 1
ATOM 1093 C CA . THR A 1 139 ? 4.803 4.843 -0.132 1.00 95.88 139 THR A CA 1
ATOM 1094 C C . THR A 1 139 ? 5.620 4.501 1.113 1.00 95.88 139 THR A C 1
ATOM 1096 O O . THR A 1 139 ? 5.067 4.520 2.212 1.00 95.88 139 THR A O 1
ATOM 1099 N N . LEU A 1 140 ? 6.930 4.243 0.995 1.00 96.75 140 LEU A N 1
ATOM 1100 C CA . LEU A 1 140 ? 7.766 3.794 2.118 1.00 96.75 140 LEU A CA 1
ATOM 1101 C C . LEU A 1 140 ? 7.696 4.720 3.348 1.00 96.75 140 LEU A C 1
ATOM 1103 O O . LEU A 1 140 ? 7.542 4.203 4.453 1.00 96.75 140 LEU A O 1
ATOM 1107 N N . PRO A 1 141 ? 7.766 6.065 3.231 1.00 96.94 141 PRO A N 1
ATOM 1108 C CA . PRO A 1 141 ? 7.654 6.945 4.396 1.00 96.94 141 PRO A CA 1
ATOM 1109 C C . PRO A 1 141 ? 6.298 6.829 5.109 1.00 96.94 141 PRO A C 1
ATOM 1111 O O . PRO A 1 141 ? 6.252 6.798 6.336 1.00 96.94 141 PRO A O 1
ATOM 1114 N N . VAL A 1 142 ? 5.210 6.695 4.342 1.00 98.06 142 VAL A N 1
ATOM 1115 C CA . VAL A 1 142 ? 3.853 6.504 4.874 1.00 98.06 142 VAL A CA 1
ATOM 1116 C C . VAL A 1 142 ? 3.743 5.180 5.623 1.00 98.06 142 VAL A C 1
ATOM 1118 O O . VAL A 1 142 ? 3.258 5.160 6.753 1.00 98.06 142 VAL A O 1
ATOM 1121 N N . LEU A 1 143 ? 4.227 4.091 5.021 1.00 98.50 143 LEU A N 1
ATOM 1122 C CA . LEU A 1 143 ? 4.170 2.757 5.619 1.00 98.50 143 LEU A CA 1
ATOM 1123 C C . LEU A 1 143 ? 5.033 2.656 6.881 1.00 98.50 143 LEU A C 1
ATOM 1125 O O . LEU A 1 143 ? 4.598 2.062 7.862 1.00 98.50 143 LEU A O 1
ATOM 1129 N N . ARG A 1 144 ? 6.209 3.301 6.905 1.00 98.19 144 ARG A N 1
ATOM 1130 C CA . ARG A 1 144 ? 7.045 3.402 8.115 1.00 98.19 144 ARG A CA 1
ATOM 1131 C C . ARG A 1 144 ? 6.316 4.131 9.238 1.00 98.19 144 ARG A C 1
ATOM 1133 O O . ARG A 1 144 ? 6.289 3.634 10.356 1.00 98.19 144 ARG A O 1
ATOM 1140 N N . ALA A 1 145 ? 5.697 5.275 8.945 1.00 97.62 145 ALA A N 1
ATOM 1141 C CA . ALA A 1 145 ? 4.940 6.017 9.950 1.00 97.62 145 ALA A CA 1
ATOM 1142 C C . ALA A 1 145 ? 3.735 5.220 10.478 1.00 97.62 145 ALA A C 1
ATOM 1144 O O . ALA A 1 145 ? 3.501 5.210 11.684 1.00 97.62 145 ALA A O 1
ATOM 1145 N N . ALA A 1 146 ? 3.007 4.526 9.597 1.00 97.62 146 ALA A N 1
ATOM 1146 C CA . ALA A 1 146 ? 1.909 3.647 9.990 1.00 97.62 146 ALA A CA 1
ATOM 1147 C C . ALA A 1 146 ? 2.396 2.486 10.873 1.00 97.62 146 ALA A C 1
ATOM 1149 O O . ALA A 1 146 ? 1.804 2.226 11.917 1.00 97.62 146 ALA A O 1
ATOM 1150 N N . ALA A 1 147 ? 3.502 1.834 10.501 1.00 97.12 147 ALA A N 1
ATOM 1151 C CA . ALA A 1 147 ? 4.080 0.734 11.268 1.00 97.12 147 ALA A CA 1
ATOM 1152 C C . ALA A 1 147 ? 4.534 1.170 12.667 1.00 97.12 147 ALA A C 1
ATOM 1154 O O . ALA A 1 147 ? 4.211 0.496 13.641 1.00 97.12 147 ALA A O 1
ATOM 1155 N N . THR A 1 148 ? 5.208 2.320 12.792 1.00 93.94 148 THR A N 1
ATOM 1156 C CA . THR A 1 148 ? 5.594 2.878 14.100 1.00 93.94 148 THR A CA 1
ATOM 1157 C C . THR A 1 148 ? 4.377 3.147 14.982 1.00 93.94 148 THR A C 1
ATOM 1159 O O . THR A 1 148 ? 4.385 2.812 16.162 1.00 93.94 148 THR A O 1
ATOM 1162 N N . GLN A 1 149 ? 3.321 3.735 14.415 1.00 90.75 149 GLN A N 1
ATOM 1163 C CA . GLN A 1 149 ? 2.102 4.051 15.157 1.00 90.75 149 GLN A CA 1
ATOM 1164 C C . GLN A 1 149 ? 1.371 2.785 15.631 1.00 90.75 149 GLN A C 1
ATOM 1166 O O . GLN A 1 149 ? 0.950 2.716 16.780 1.00 90.75 149 GLN A O 1
ATOM 1171 N N . LEU A 1 150 ? 1.251 1.775 14.767 1.00 92.06 150 LEU A N 1
ATOM 1172 C CA . LEU A 1 150 ? 0.624 0.490 15.095 1.00 92.06 150 LEU A CA 1
ATOM 1173 C C . LEU A 1 150 ? 1.436 -0.314 16.123 1.00 92.06 150 LEU A C 1
ATOM 1175 O O . LEU A 1 150 ? 0.854 -0.982 16.978 1.00 92.06 150 LEU A O 1
ATOM 1179 N N . ALA A 1 151 ? 2.768 -0.212 16.095 1.00 91.81 151 ALA A N 1
ATOM 1180 C CA . ALA A 1 151 ? 3.631 -0.899 17.051 1.00 91.81 151 ALA A CA 1
ATOM 1181 C C . ALA A 1 151 ? 3.368 -0.457 18.502 1.00 91.81 151 ALA A C 1
ATOM 1183 O O . ALA A 1 151 ? 3.322 -1.309 19.385 1.00 91.81 151 ALA A O 1
ATOM 1184 N N . GLY A 1 152 ? 3.099 0.832 18.748 1.00 85.56 152 GLY A N 1
ATOM 1185 C CA . GLY A 1 152 ? 2.716 1.334 20.081 1.00 85.56 152 GLY A CA 1
ATOM 1186 C C . GLY A 1 152 ? 1.387 0.768 20.614 1.00 85.56 152 GLY A C 1
ATOM 1187 O O . GLY A 1 152 ? 1.095 0.864 21.806 1.00 85.56 152 GLY A O 1
ATOM 1188 N N . GLU A 1 153 ? 0.594 0.137 19.745 1.00 84.75 153 GLU A N 1
ATOM 1189 C CA . GLU A 1 153 ? -0.701 -0.487 20.049 1.00 84.75 153 GLU A CA 1
ATOM 1190 C C . GLU A 1 153 ? -0.625 -2.022 20.073 1.00 84.75 153 GLU A C 1
ATOM 1192 O O . GLU A 1 153 ? -1.649 -2.705 20.136 1.00 84.75 153 GLU A O 1
ATOM 1197 N N . GLY A 1 154 ? 0.581 -2.592 19.995 1.00 88.06 154 GLY A N 1
ATOM 1198 C CA . GLY A 1 154 ? 0.772 -4.041 19.944 1.00 88.06 154 GLY A CA 1
ATOM 1199 C C . GLY A 1 154 ? 0.399 -4.676 18.601 1.00 88.06 154 GLY A C 1
ATOM 1200 O O . GLY A 1 154 ? 0.092 -5.868 18.547 1.00 88.06 154 GLY A O 1
ATOM 1201 N N . ILE A 1 155 ? 0.404 -3.901 17.511 1.00 91.88 155 ILE A N 1
ATOM 1202 C CA . ILE A 1 155 ? 0.130 -4.378 16.151 1.00 91.88 155 ILE A CA 1
ATOM 1203 C C . ILE A 1 155 ? 1.418 -4.314 15.322 1.00 91.88 155 ILE A C 1
ATOM 1205 O O . ILE A 1 155 ? 2.037 -3.263 15.175 1.00 91.88 155 ILE A O 1
ATOM 1209 N N . LEU A 1 156 ? 1.815 -5.444 14.737 1.00 95.69 156 LEU A N 1
ATOM 1210 C CA . LEU A 1 156 ? 2.964 -5.533 13.842 1.00 95.69 156 LEU A CA 1
ATOM 1211 C C . LEU A 1 156 ? 2.536 -5.300 12.396 1.00 95.69 156 LEU A C 1
ATOM 1213 O O . LEU A 1 156 ? 1.735 -6.061 11.854 1.00 95.69 156 LEU A O 1
ATOM 1217 N N . LEU A 1 157 ? 3.130 -4.295 11.755 1.00 97.56 157 LEU A N 1
ATOM 1218 C CA . LEU A 1 157 ? 3.003 -4.054 10.322 1.00 97.56 157 LEU A CA 1
ATOM 1219 C C . LEU A 1 157 ? 4.383 -4.094 9.663 1.00 97.56 157 LEU A C 1
ATOM 1221 O O . LEU A 1 157 ? 5.213 -3.217 9.895 1.00 97.56 157 LEU A O 1
ATOM 1225 N N . HIS A 1 158 ? 4.609 -5.094 8.816 1.00 97.81 158 HIS A N 1
ATOM 1226 C CA . HIS A 1 158 ? 5.754 -5.154 7.907 1.00 97.81 158 HIS A CA 1
ATOM 1227 C C . HIS A 1 158 ? 5.298 -4.887 6.470 1.00 97.81 158 HIS A C 1
ATOM 1229 O O . HIS A 1 158 ? 4.112 -4.954 6.146 1.00 97.81 158 HIS A O 1
ATOM 1235 N N . PHE A 1 159 ? 6.241 -4.567 5.593 1.00 98.44 159 PHE A N 1
ATOM 1236 C CA . PHE A 1 159 ? 5.961 -4.329 4.184 1.00 98.44 159 PHE A CA 1
ATOM 1237 C C . PHE A 1 159 ? 7.207 -4.560 3.341 1.00 98.44 159 PHE A C 1
ATOM 1239 O O . PHE A 1 159 ? 8.333 -4.472 3.830 1.00 98.44 159 PHE A O 1
ATOM 1246 N N . THR A 1 160 ? 7.000 -4.815 2.056 1.00 98.00 160 THR A N 1
ATOM 1247 C CA . THR A 1 160 ? 8.093 -4.972 1.096 1.00 98.00 160 THR A CA 1
ATOM 1248 C C . THR A 1 160 ? 8.857 -3.651 0.909 1.00 98.00 160 THR A C 1
ATOM 1250 O O . THR A 1 160 ? 8.294 -2.645 0.467 1.00 98.00 160 THR A O 1
ATOM 1253 N N . ASP A 1 161 ? 10.157 -3.647 1.222 1.00 96.12 161 ASP A N 1
ATOM 1254 C CA . ASP A 1 161 ? 11.057 -2.514 0.972 1.00 96.12 161 ASP A CA 1
ATOM 1255 C C . ASP A 1 161 ? 11.942 -2.796 -0.253 1.00 96.12 161 ASP A C 1
ATOM 1257 O O . ASP A 1 161 ? 12.865 -3.610 -0.215 1.00 96.12 161 ASP A O 1
ATOM 1261 N N . LEU A 1 162 ? 11.677 -2.100 -1.362 1.00 92.62 162 LEU A N 1
ATOM 1262 C CA . LEU A 1 162 ? 12.420 -2.263 -2.619 1.00 92.62 162 LEU A CA 1
ATOM 1263 C C . LEU A 1 162 ? 13.874 -1.756 -2.558 1.00 92.62 162 LEU A C 1
ATOM 1265 O O . LEU A 1 162 ? 14.626 -1.947 -3.525 1.00 92.62 162 LEU A O 1
ATOM 1269 N N . HIS A 1 163 ? 14.269 -1.122 -1.448 1.00 93.12 163 HIS A N 1
ATOM 1270 C CA . HIS A 1 163 ? 15.646 -0.741 -1.130 1.00 93.12 163 HIS A CA 1
ATOM 1271 C C . HIS A 1 163 ? 16.342 -1.720 -0.175 1.00 93.12 163 HIS A C 1
ATOM 1273 O O . HIS A 1 163 ? 17.496 -1.487 0.193 1.00 93.12 163 HIS A O 1
ATOM 1279 N N . ALA A 1 164 ? 15.691 -2.820 0.219 1.00 93.75 164 ALA A N 1
ATOM 1280 C CA . ALA A 1 164 ? 16.324 -3.843 1.041 1.00 93.75 164 ALA A CA 1
ATOM 1281 C C . ALA A 1 164 ? 17.612 -4.377 0.372 1.00 93.75 164 ALA A C 1
ATOM 1283 O O . ALA A 1 164 ? 17.639 -4.548 -0.855 1.00 93.75 164 ALA A O 1
ATOM 1284 N N . PRO A 1 165 ? 18.674 -4.696 1.144 1.00 94.38 165 PRO A N 1
ATOM 1285 C CA . PRO A 1 165 ? 19.959 -5.128 0.589 1.00 94.38 165 PRO A CA 1
ATOM 1286 C C . PRO A 1 165 ? 19.859 -6.302 -0.390 1.00 94.38 165 PRO A C 1
ATOM 1288 O O . PRO A 1 165 ? 20.554 -6.309 -1.403 1.00 94.38 165 PRO A O 1
ATOM 1291 N N . ALA A 1 166 ? 18.961 -7.258 -0.128 1.00 91.44 166 ALA A N 1
ATOM 1292 C CA . ALA A 1 166 ? 18.721 -8.396 -1.013 1.00 91.44 166 ALA A CA 1
ATOM 1293 C C . ALA A 1 166 ? 18.232 -7.953 -2.405 1.00 91.44 166 ALA A C 1
ATOM 1295 O O . ALA A 1 166 ? 18.780 -8.382 -3.420 1.00 91.44 166 ALA A O 1
ATOM 1296 N N . MET A 1 167 ? 17.253 -7.043 -2.461 1.00 93.19 167 MET A N 1
ATOM 1297 C CA . MET A 1 167 ? 16.730 -6.524 -3.725 1.00 93.19 167 MET A CA 1
ATOM 1298 C C . MET A 1 167 ? 17.759 -5.641 -4.441 1.00 93.19 167 MET A C 1
ATOM 1300 O O . MET A 1 167 ? 17.933 -5.746 -5.654 1.00 93.19 167 MET A O 1
ATOM 1304 N N . MET A 1 168 ? 18.486 -4.802 -3.701 1.00 94.50 168 MET A N 1
ATOM 1305 C CA . MET A 1 168 ? 19.546 -3.960 -4.268 1.00 94.50 168 MET A CA 1
ATOM 1306 C C . MET A 1 168 ? 20.700 -4.788 -4.848 1.00 94.50 168 MET A C 1
ATOM 1308 O O . MET A 1 168 ? 21.226 -4.442 -5.906 1.00 94.50 168 MET A O 1
ATOM 1312 N N . GLY A 1 169 ? 21.063 -5.899 -4.199 1.00 95.75 169 GLY A N 1
ATOM 1313 C CA . GLY A 1 169 ? 22.050 -6.852 -4.706 1.00 95.75 169 GLY A CA 1
ATOM 1314 C C . GLY A 1 169 ? 21.631 -7.460 -6.044 1.00 95.75 169 GLY A C 1
ATOM 1315 O O . GLY A 1 169 ? 22.396 -7.397 -7.003 1.00 95.75 169 GLY A O 1
ATOM 1316 N N . LEU A 1 170 ? 20.387 -7.942 -6.142 1.00 95.19 170 LEU A N 1
ATOM 1317 C CA . LEU A 1 170 ? 19.835 -8.498 -7.384 1.00 95.19 170 LEU A CA 1
ATOM 1318 C C . LEU A 1 170 ? 19.798 -7.474 -8.523 1.00 95.19 170 LEU A C 1
ATOM 1320 O O . LEU A 1 170 ? 20.169 -7.791 -9.653 1.00 95.19 170 LEU A O 1
ATOM 1324 N N . LYS A 1 171 ? 19.378 -6.235 -8.230 1.00 95.00 171 LYS A N 1
ATOM 1325 C CA . LYS A 1 171 ? 19.393 -5.138 -9.210 1.00 95.00 171 LYS A CA 1
ATOM 1326 C C . LYS A 1 171 ? 20.811 -4.904 -9.730 1.00 95.00 171 LYS A C 1
ATOM 1328 O O . LYS A 1 171 ? 21.010 -4.866 -10.937 1.00 95.00 171 LYS A O 1
ATOM 1333 N N . LYS A 1 172 ? 21.798 -4.806 -8.835 1.00 95.69 172 LYS A N 1
ATOM 1334 C CA . LYS A 1 172 ? 23.203 -4.572 -9.197 1.00 95.69 172 LYS A CA 1
ATOM 1335 C C . LYS A 1 172 ? 23.810 -5.707 -10.028 1.00 95.69 172 LYS A C 1
ATOM 1337 O O . LYS A 1 172 ? 24.658 -5.445 -10.872 1.00 95.69 172 LYS A O 1
ATOM 1342 N N . GLU A 1 173 ? 23.423 -6.951 -9.761 1.00 97.38 173 GLU A N 1
ATOM 1343 C CA . GLU A 1 173 ? 23.961 -8.120 -10.463 1.00 97.38 173 GLU A CA 1
ATOM 1344 C C . GLU A 1 173 ? 23.380 -8.286 -11.874 1.00 97.38 173 GLU A C 1
ATOM 1346 O O . GLU A 1 173 ? 24.094 -8.691 -12.791 1.00 97.38 173 GLU A O 1
ATOM 1351 N N . HIS A 1 174 ? 22.093 -7.976 -12.063 1.00 97.50 174 HIS A N 1
ATOM 1352 C CA . HIS A 1 174 ? 21.370 -8.334 -13.289 1.00 97.50 174 HIS A CA 1
ATOM 1353 C C . HIS A 1 174 ? 20.930 -7.153 -14.159 1.00 97.50 174 HIS A C 1
ATOM 1355 O O . HIS A 1 174 ? 20.578 -7.364 -15.323 1.00 97.50 174 HIS A O 1
ATOM 1361 N N . CYS A 1 175 ? 20.930 -5.934 -13.620 1.00 97.06 175 CYS A N 1
ATOM 1362 C CA . CYS A 1 175 ? 20.584 -4.724 -14.360 1.00 97.06 175 CYS A CA 1
ATOM 1363 C C . CYS A 1 175 ? 21.844 -3.955 -14.754 1.00 97.06 175 CYS A C 1
ATOM 1365 O O . CYS A 1 175 ? 22.888 -4.046 -14.111 1.00 97.06 175 CYS A O 1
ATOM 1367 N N . THR A 1 176 ? 21.736 -3.206 -15.842 1.00 96.94 176 THR A N 1
ATOM 1368 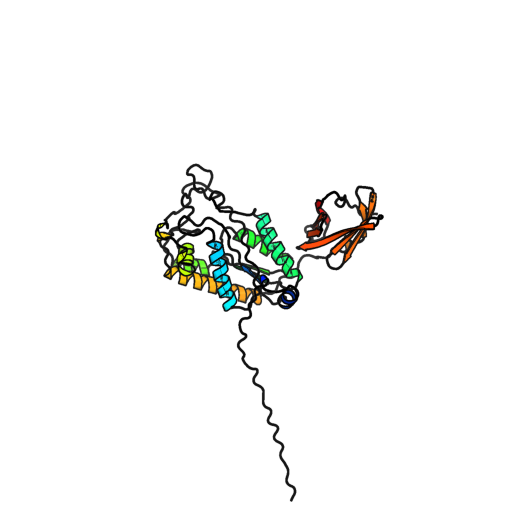C CA . THR A 1 176 ? 22.866 -2.522 -16.489 1.00 96.94 176 THR A CA 1
ATOM 1369 C C . THR A 1 176 ? 22.659 -1.018 -16.638 1.00 96.94 176 THR A C 1
ATOM 1371 O O . THR A 1 176 ? 23.591 -0.315 -17.028 1.00 96.94 176 THR A O 1
ATOM 1374 N N . GLN A 1 177 ? 21.464 -0.518 -16.316 1.00 95.94 177 GLN A N 1
ATOM 1375 C CA . GLN A 1 177 ? 21.162 0.902 -16.263 1.00 95.94 177 GLN A CA 1
ATOM 1376 C C . GLN A 1 177 ? 22.080 1.623 -15.273 1.00 95.94 177 GLN A C 1
ATOM 1378 O O . GLN A 1 177 ? 22.445 1.087 -14.224 1.00 95.94 177 GLN A O 1
ATOM 1383 N N . LEU A 1 178 ? 22.442 2.859 -15.611 1.00 91.50 178 LEU A N 1
ATOM 1384 C CA . LEU A 1 178 ? 23.333 3.677 -14.789 1.00 91.50 178 LEU A CA 1
ATOM 1385 C C . LEU A 1 178 ? 22.665 4.105 -13.474 1.00 91.50 178 LEU A C 1
ATOM 1387 O O . LEU A 1 178 ? 23.268 4.045 -12.406 1.00 91.50 178 LEU A O 1
ATOM 1391 N N . GLU A 1 179 ? 21.414 4.538 -13.577 1.00 90.00 179 GLU A N 1
ATOM 1392 C CA . GLU A 1 179 ? 20.550 4.953 -12.479 1.00 90.00 179 GLU A CA 1
ATOM 1393 C C . GLU A 1 179 ? 19.097 4.670 -12.866 1.00 90.00 179 GLU A C 1
ATOM 1395 O O . GLU A 1 179 ? 18.785 4.570 -14.052 1.00 90.00 179 GLU A O 1
ATOM 1400 N N . GLY A 1 180 ? 18.214 4.519 -11.885 1.00 89.56 180 GLY A N 1
ATOM 1401 C CA . GLY A 1 180 ? 16.795 4.320 -12.151 1.00 89.56 180 GLY A CA 1
ATOM 1402 C C . GLY A 1 180 ? 16.013 3.942 -10.904 1.00 89.56 180 GLY A C 1
ATOM 1403 O O . GLY A 1 180 ? 16.543 3.293 -9.998 1.00 89.56 180 GLY A O 1
ATOM 1404 N N . THR A 1 181 ? 14.766 4.404 -10.837 1.00 89.88 181 THR A N 1
ATOM 1405 C CA . THR A 1 181 ? 13.849 4.066 -9.739 1.00 89.88 181 THR A CA 1
ATOM 1406 C C . THR A 1 181 ? 12.385 3.949 -10.158 1.00 89.88 181 THR A C 1
ATOM 1408 O O . THR A 1 181 ? 11.562 3.642 -9.297 1.00 89.88 181 THR A O 1
ATOM 1411 N N . HIS A 1 182 ? 12.021 4.267 -11.407 1.00 95.00 182 HIS A N 1
ATOM 1412 C CA . HIS A 1 182 ? 10.617 4.322 -11.829 1.00 95.00 182 HIS A CA 1
ATOM 1413 C C . HIS A 1 182 ? 10.456 4.111 -13.335 1.00 95.00 182 HIS A C 1
ATOM 1415 O O . HIS A 1 182 ? 11.144 4.774 -14.115 1.00 95.00 182 HIS A O 1
ATOM 1421 N N . ALA A 1 183 ? 9.552 3.204 -13.724 1.00 96.75 183 ALA A N 1
ATOM 1422 C CA . ALA A 1 183 ? 9.329 2.766 -15.105 1.00 96.75 183 ALA A CA 1
ATOM 1423 C C . ALA A 1 183 ? 10.627 2.385 -15.835 1.00 96.75 183 ALA A C 1
ATOM 1425 O O . ALA A 1 183 ? 10.777 2.572 -17.041 1.00 96.75 183 ALA A O 1
ATOM 1426 N N . ASP A 1 184 ? 11.588 1.886 -15.067 1.00 96.69 184 ASP A N 1
ATOM 1427 C CA . ASP A 1 184 ? 12.981 1.729 -15.445 1.00 96.69 184 ASP A CA 1
ATOM 1428 C C . ASP A 1 184 ? 13.269 0.307 -15.952 1.00 96.69 184 ASP A C 1
ATOM 1430 O O . ASP A 1 184 ? 12.347 -0.466 -16.241 1.00 96.69 184 ASP A O 1
ATOM 1434 N N . GLU A 1 185 ? 14.547 -0.063 -16.074 1.00 98.38 185 GLU A N 1
ATOM 1435 C CA . GLU A 1 185 ? 14.943 -1.411 -16.498 1.00 98.38 185 GLU A CA 1
ATOM 1436 C C . GLU A 1 185 ? 14.319 -2.501 -15.615 1.00 98.38 185 GLU A C 1
ATOM 1438 O O . GLU A 1 185 ? 13.906 -3.547 -16.125 1.00 98.38 185 GLU A O 1
ATOM 1443 N N . VAL A 1 186 ? 14.249 -2.265 -14.300 1.00 97.69 186 VAL A N 1
ATOM 1444 C CA . VAL A 1 186 ? 13.746 -3.226 -13.316 1.00 97.69 186 VAL A CA 1
ATOM 1445 C C . VAL A 1 186 ? 12.249 -3.399 -13.509 1.00 97.69 186 VAL A C 1
ATOM 1447 O O . VAL A 1 186 ? 11.806 -4.494 -13.846 1.00 97.69 186 VAL A O 1
ATOM 1450 N N . GLU A 1 187 ? 11.475 -2.328 -13.343 1.00 97.69 187 GLU A N 1
ATOM 1451 C CA . GLU A 1 187 ? 10.011 -2.393 -13.376 1.00 97.69 187 GLU A CA 1
ATOM 1452 C C . GLU A 1 187 ? 9.484 -2.901 -14.724 1.00 97.69 187 GLU A C 1
ATOM 1454 O O . GLU A 1 187 ? 8.615 -3.774 -14.785 1.00 97.69 187 GLU A O 1
ATOM 1459 N N . THR A 1 188 ? 10.090 -2.437 -15.816 1.00 98.81 188 THR A N 1
ATOM 1460 C CA . THR A 1 188 ? 9.740 -2.898 -17.160 1.00 98.81 188 THR A CA 1
ATOM 1461 C C . THR A 1 188 ? 10.064 -4.380 -17.339 1.00 98.81 188 THR A C 1
ATOM 1463 O O . THR A 1 188 ? 9.276 -5.118 -17.929 1.00 98.81 188 THR A O 1
ATOM 1466 N N . SER A 1 189 ? 11.189 -4.860 -16.795 1.00 98.81 189 SER A N 1
ATOM 1467 C CA . SER A 1 189 ? 11.532 -6.285 -16.846 1.00 98.81 189 SER A CA 1
ATOM 1468 C C . SER A 1 189 ? 10.527 -7.129 -16.061 1.00 98.81 189 SER A C 1
ATOM 1470 O O . SER A 1 189 ? 10.097 -8.167 -16.561 1.00 98.81 189 SER A O 1
ATOM 1472 N N . LEU A 1 190 ? 10.121 -6.684 -14.865 1.00 98.56 190 LEU A N 1
ATOM 1473 C CA . LEU A 1 190 ? 9.081 -7.341 -14.064 1.00 98.56 190 LEU A CA 1
ATOM 1474 C C . LEU A 1 190 ? 7.785 -7.470 -14.877 1.00 98.56 190 LEU A C 1
ATOM 1476 O O . LEU A 1 190 ? 7.248 -8.570 -15.004 1.00 98.56 190 LEU A O 1
ATOM 1480 N N . MET A 1 191 ? 7.337 -6.383 -15.507 1.00 98.81 191 MET A N 1
ATOM 1481 C CA . MET A 1 191 ? 6.125 -6.384 -16.329 1.00 98.81 191 MET A CA 1
ATOM 1482 C C . MET A 1 191 ? 6.240 -7.265 -17.577 1.00 98.81 191 MET A C 1
ATOM 1484 O O . MET A 1 191 ? 5.306 -8.003 -17.880 1.00 98.81 191 MET A O 1
ATOM 1488 N N . LEU A 1 192 ? 7.394 -7.290 -18.249 1.00 98.88 192 LEU A N 1
ATOM 1489 C CA . LEU A 1 192 ? 7.654 -8.209 -19.365 1.00 98.88 192 LEU A CA 1
ATOM 1490 C C . LEU A 1 192 ? 7.589 -9.687 -18.955 1.00 98.88 192 LEU A C 1
ATOM 1492 O O . LEU A 1 192 ? 7.333 -10.548 -19.794 1.00 98.88 192 LEU A O 1
ATOM 1496 N N . HIS A 1 193 ? 7.847 -10.001 -17.685 1.00 98.75 193 HIS A N 1
ATOM 1497 C CA . HIS A 1 193 ? 7.698 -11.353 -17.158 1.00 98.75 193 HIS A CA 1
ATOM 1498 C C . HIS A 1 193 ? 6.259 -11.660 -16.720 1.00 98.75 193 HIS A C 1
ATOM 1500 O O . HIS A 1 193 ? 5.754 -12.744 -17.009 1.00 98.75 193 HIS A O 1
ATOM 1506 N N . MET A 1 194 ? 5.607 -10.732 -16.017 1.00 98.50 194 MET A N 1
ATOM 1507 C CA . MET A 1 194 ? 4.286 -10.947 -15.417 1.00 98.50 194 MET A CA 1
ATOM 1508 C C . MET A 1 194 ? 3.140 -10.799 -16.425 1.00 98.50 194 MET A C 1
ATOM 1510 O O . MET A 1 194 ? 2.212 -11.607 -16.423 1.00 98.50 194 MET A O 1
ATOM 1514 N N . HIS A 1 195 ? 3.209 -9.773 -17.275 1.00 98.50 195 HIS A N 1
ATOM 1515 C CA . HIS A 1 195 ? 2.154 -9.350 -18.197 1.00 98.50 195 HIS A CA 1
ATOM 1516 C C . HIS A 1 195 ? 2.747 -8.817 -19.520 1.00 98.50 195 HIS A C 1
ATOM 1518 O O . HIS A 1 195 ? 2.543 -7.646 -19.848 1.00 98.50 195 HIS A O 1
ATOM 1524 N N . PRO A 1 196 ? 3.470 -9.648 -20.301 1.00 98.38 196 PRO A N 1
ATOM 1525 C CA . PRO A 1 196 ? 4.157 -9.205 -21.519 1.00 98.38 196 PRO A CA 1
ATOM 1526 C C . PRO A 1 196 ? 3.231 -8.519 -22.531 1.00 98.38 196 PRO A C 1
ATOM 1528 O O . PRO A 1 196 ? 3.630 -7.537 -23.148 1.00 98.38 196 PRO A O 1
ATOM 1531 N N . ASP A 1 197 ? 1.981 -8.975 -22.646 1.00 98.31 197 ASP A N 1
ATOM 1532 C CA . ASP A 1 197 ? 0.993 -8.428 -23.587 1.00 98.31 197 ASP A CA 1
ATOM 1533 C C . ASP A 1 197 ? 0.542 -6.996 -23.247 1.00 98.31 197 ASP A C 1
ATOM 1535 O O . ASP A 1 197 ? -0.113 -6.341 -24.056 1.00 98.31 197 ASP A O 1
ATOM 1539 N N . GLN A 1 198 ? 0.877 -6.501 -22.052 1.00 98.31 198 GLN A N 1
ATOM 1540 C CA . GLN A 1 198 ? 0.574 -5.136 -21.618 1.00 98.31 198 GLN A CA 1
ATOM 1541 C C . GLN A 1 198 ? 1.768 -4.184 -21.754 1.00 98.31 198 GLN A C 1
ATOM 1543 O O . GLN A 1 198 ? 1.636 -3.007 -21.427 1.00 98.31 198 GLN A O 1
ATOM 1548 N N . VAL A 1 199 ? 2.921 -4.664 -22.230 1.00 98.75 199 VAL A N 1
ATOM 1549 C CA . VAL A 1 199 ? 4.134 -3.853 -22.381 1.00 98.75 199 VAL A CA 1
ATOM 1550 C C . VAL A 1 199 ? 4.388 -3.565 -23.853 1.00 98.75 199 VAL A C 1
ATOM 1552 O O . VAL A 1 199 ? 4.627 -4.471 -24.649 1.00 98.75 199 VAL A O 1
ATOM 1555 N N . ASP A 1 200 ? 4.418 -2.286 -24.216 1.00 98.62 200 ASP A N 1
ATOM 1556 C CA . ASP A 1 200 ? 4.769 -1.858 -25.570 1.00 98.62 200 ASP A CA 1
ATOM 1557 C C . ASP A 1 200 ? 6.217 -1.365 -25.623 1.00 98.62 200 ASP A C 1
ATOM 1559 O O . ASP A 1 200 ? 6.501 -0.168 -25.552 1.00 98.62 200 ASP A O 1
ATOM 1563 N N . MET A 1 201 ? 7.154 -2.302 -25.779 1.00 98.56 201 MET A N 1
ATOM 1564 C CA . MET A 1 201 ? 8.587 -1.989 -25.825 1.00 98.56 201 MET A CA 1
ATOM 1565 C C . MET A 1 201 ? 8.986 -1.060 -26.978 1.00 98.56 201 MET A C 1
ATOM 1567 O O . MET A 1 201 ? 10.046 -0.445 -26.900 1.00 98.56 201 MET A O 1
ATOM 1571 N N . SER A 1 202 ? 8.156 -0.890 -28.017 1.00 98.50 202 SER A N 1
ATOM 1572 C CA . SER A 1 202 ? 8.427 0.099 -29.073 1.00 98.50 202 SER A CA 1
ATOM 1573 C C . SER A 1 202 ? 8.352 1.545 -28.565 1.00 98.50 202 SER A C 1
ATOM 1575 O O . SER A 1 202 ? 8.915 2.449 -29.183 1.00 98.50 202 SER A O 1
ATOM 1577 N N . LYS A 1 203 ? 7.691 1.759 -27.420 1.00 98.44 203 LYS A N 1
ATOM 1578 C CA . LYS A 1 203 ? 7.587 3.048 -26.733 1.00 98.44 203 LYS A CA 1
ATOM 1579 C C . LYS A 1 203 ? 8.588 3.202 -25.591 1.00 98.44 203 LYS A C 1
ATOM 1581 O O . LYS A 1 203 ? 8.669 4.290 -25.033 1.00 98.44 203 LYS A O 1
ATOM 1586 N N . ALA A 1 204 ? 9.326 2.152 -25.224 1.00 98.38 204 ALA A N 1
ATOM 1587 C CA . ALA A 1 204 ? 10.273 2.215 -24.117 1.00 98.38 204 ALA A CA 1
ATOM 1588 C C . ALA A 1 204 ? 11.382 3.227 -24.434 1.00 98.38 204 ALA A C 1
ATOM 1590 O O . ALA A 1 204 ? 11.948 3.226 -25.529 1.00 98.38 204 ALA A O 1
ATOM 1591 N N . VAL A 1 205 ? 11.703 4.091 -23.473 1.00 97.31 205 VAL A N 1
ATOM 1592 C CA . VAL A 1 205 ? 12.743 5.110 -23.633 1.00 97.31 205 VAL A CA 1
ATOM 1593 C C . VAL A 1 205 ? 13.731 5.083 -22.478 1.00 97.31 205 VAL A C 1
ATOM 1595 O O . VAL A 1 205 ? 13.501 4.482 -21.429 1.00 97.31 205 VAL A O 1
ATOM 1598 N N . LYS A 1 206 ? 14.858 5.751 -22.707 1.00 96.50 206 LYS A N 1
ATOM 1599 C CA . LYS A 1 206 ? 15.891 5.999 -21.713 1.00 96.50 206 LYS A CA 1
ATOM 1600 C C . LYS A 1 206 ? 15.822 7.446 -21.260 1.00 96.50 206 LYS A C 1
ATOM 1602 O O . LYS A 1 206 ? 15.996 8.350 -22.080 1.00 96.50 206 LYS A O 1
ATOM 1607 N N . GLU A 1 207 ? 15.649 7.657 -19.966 1.00 93.69 207 GLU A N 1
ATOM 1608 C CA . GLU A 1 207 ? 15.658 8.974 -19.344 1.00 93.69 207 GLU A CA 1
ATOM 1609 C C . GLU A 1 207 ? 16.335 8.896 -17.971 1.00 93.69 207 GLU A C 1
ATOM 1611 O O . GLU A 1 207 ? 15.731 8.545 -16.962 1.00 93.69 207 GLU A O 1
ATOM 1616 N N . TYR A 1 208 ? 17.630 9.210 -17.951 1.00 89.75 208 TYR A N 1
ATOM 1617 C CA . TYR A 1 208 ? 18.404 9.357 -16.722 1.00 89.75 208 TYR A CA 1
ATOM 1618 C C . TYR A 1 208 ? 18.241 10.765 -16.159 1.00 89.75 208 TYR A C 1
ATOM 1620 O O . TYR A 1 208 ? 18.333 11.744 -16.904 1.00 89.75 208 TYR A O 1
ATOM 1628 N N . GLY A 1 209 ? 18.063 10.818 -14.844 1.00 71.44 209 GLY A N 1
ATOM 1629 C CA . GLY A 1 209 ? 18.025 11.998 -13.995 1.00 71.44 209 GLY A CA 1
ATOM 1630 C C . GLY A 1 209 ? 16.861 12.943 -14.282 1.00 71.44 209 GLY A C 1
ATOM 1631 O O . GLY A 1 209 ? 16.522 13.202 -15.437 1.00 71.44 209 GLY A O 1
ATOM 1632 N N . PRO A 1 210 ? 16.290 13.600 -13.265 1.00 65.69 210 PRO A N 1
ATOM 1633 C CA . PRO A 1 210 ? 15.609 14.850 -13.543 1.00 65.69 210 PRO A CA 1
ATOM 1634 C C . PRO A 1 210 ? 16.639 15.863 -14.055 1.00 65.69 210 PRO A C 1
ATOM 1636 O O . PRO A 1 210 ? 17.587 16.217 -13.355 1.00 65.69 210 PRO A O 1
ATOM 1639 N N . ARG A 1 211 ? 16.467 16.354 -15.288 1.00 66.31 211 ARG A N 1
ATOM 1640 C CA . ARG A 1 211 ? 17.465 17.240 -15.926 1.00 66.31 211 ARG A CA 1
ATOM 1641 C C . ARG A 1 211 ? 17.616 18.587 -15.209 1.00 66.31 211 ARG A C 1
ATOM 1643 O O . ARG A 1 211 ? 18.611 19.280 -15.416 1.00 66.31 211 ARG A O 1
ATOM 1650 N N . LYS A 1 212 ? 16.620 18.975 -14.404 1.00 65.38 212 LYS A N 1
ATOM 1651 C CA . LYS A 1 212 ? 16.568 20.192 -13.578 1.00 65.38 212 LYS A CA 1
ATOM 1652 C C . LYS A 1 212 ? 15.643 19.977 -12.374 1.00 65.38 212 LYS A C 1
ATOM 1654 O O . LYS A 1 212 ? 14.663 19.251 -12.505 1.00 65.38 212 LYS A O 1
ATOM 1659 N N . GLY A 1 213 ? 15.921 20.686 -11.274 1.00 67.56 213 GLY A N 1
ATOM 1660 C CA . GLY A 1 213 ? 15.001 20.924 -10.150 1.00 67.56 213 GLY A CA 1
ATOM 1661 C C . GLY A 1 213 ? 14.909 19.826 -9.082 1.00 67.56 213 GLY A C 1
ATOM 1662 O O . GLY A 1 213 ? 15.552 18.784 -9.160 1.00 67.56 213 GLY A O 1
ATOM 1663 N N . SER A 1 214 ? 14.107 20.096 -8.050 1.00 77.19 214 SER A N 1
ATOM 1664 C CA . SER A 1 214 ? 13.740 19.169 -6.973 1.00 77.19 214 SER A CA 1
ATOM 1665 C C . SER A 1 214 ? 12.221 19.198 -6.770 1.00 77.19 214 SER A C 1
ATOM 1667 O O . SER A 1 214 ? 11.569 20.190 -7.093 1.00 77.19 214 SER A O 1
ATOM 1669 N N . GLY A 1 215 ? 11.641 18.112 -6.255 1.00 85.00 215 GLY A N 1
ATOM 1670 C CA . GLY A 1 215 ? 10.194 17.990 -6.047 1.00 85.00 215 GLY A CA 1
ATOM 1671 C C . GLY A 1 215 ? 9.539 16.980 -6.989 1.00 85.00 215 GLY A C 1
ATOM 1672 O O . GLY A 1 215 ? 10.140 15.958 -7.303 1.00 85.00 215 GLY A O 1
ATOM 1673 N N . ILE A 1 216 ? 8.291 17.245 -7.387 1.00 90.00 216 ILE A N 1
ATOM 1674 C CA . ILE A 1 216 ? 7.507 16.341 -8.244 1.00 90.00 216 ILE A CA 1
ATOM 1675 C C . ILE A 1 216 ? 8.087 16.250 -9.653 1.00 90.00 216 ILE A C 1
ATOM 1677 O O . ILE A 1 216 ? 8.758 17.173 -10.115 1.00 90.00 216 ILE A O 1
ATOM 1681 N N . MET A 1 217 ? 7.778 15.164 -10.346 1.00 91.00 217 MET A N 1
ATOM 1682 C CA . MET A 1 217 ? 8.162 14.957 -11.729 1.00 91.00 217 MET A CA 1
ATOM 1683 C C . MET A 1 217 ? 7.306 15.809 -12.676 1.00 91.00 217 MET A C 1
ATOM 1685 O O . MET A 1 217 ? 6.104 15.998 -12.476 1.00 91.00 217 MET A O 1
ATOM 1689 N N . GLN A 1 218 ? 7.952 16.361 -13.699 1.00 91.12 218 GLN A N 1
ATOM 1690 C CA . GLN A 1 218 ? 7.400 17.362 -14.598 1.00 91.12 218 GLN A CA 1
ATOM 1691 C C . GLN A 1 218 ? 7.572 16.950 -16.052 1.00 91.12 218 GLN A C 1
ATOM 1693 O O . GLN A 1 218 ? 8.683 16.672 -16.502 1.00 91.12 218 GLN A O 1
ATOM 1698 N N . ARG A 1 219 ? 6.478 17.043 -16.813 1.00 90.62 219 ARG A N 1
ATOM 1699 C CA . ARG A 1 219 ? 6.496 16.860 -18.270 1.00 90.62 219 ARG A CA 1
ATOM 1700 C C . ARG A 1 219 ? 6.731 18.136 -19.079 1.00 90.62 219 ARG A C 1
ATOM 1702 O O . ARG A 1 219 ? 6.903 18.077 -20.292 1.00 90.62 219 ARG A O 1
ATOM 1709 N N . THR A 1 220 ? 6.761 19.285 -18.408 1.00 88.88 220 THR A N 1
ATOM 1710 C CA . THR A 1 220 ? 6.957 20.608 -19.015 1.00 88.88 220 THR A CA 1
ATOM 1711 C C . THR A 1 220 ? 8.319 21.162 -18.602 1.00 88.88 220 THR A C 1
ATOM 1713 O O . THR A 1 220 ? 8.597 21.249 -17.410 1.00 88.88 220 THR A O 1
ATOM 1716 N N . ALA A 1 221 ? 9.149 21.553 -19.575 1.00 85.44 221 ALA A N 1
ATOM 1717 C CA . ALA A 1 221 ? 10.563 21.904 -19.370 1.00 85.44 221 ALA A CA 1
ATOM 1718 C C . ALA A 1 221 ? 10.821 23.007 -18.330 1.00 85.44 221 ALA A C 1
ATOM 1720 O O . ALA A 1 221 ? 11.814 22.938 -17.606 1.00 85.44 221 ALA A O 1
ATOM 1721 N N . ASP A 1 222 ? 9.923 23.989 -18.243 1.00 85.69 222 ASP A N 1
ATOM 1722 C CA . ASP A 1 222 ? 10.078 25.164 -17.378 1.00 85.69 222 ASP A CA 1
ATOM 1723 C C . ASP A 1 222 ? 9.152 25.139 -16.148 1.00 85.69 222 ASP A C 1
ATOM 1725 O O . ASP A 1 222 ? 9.057 26.122 -15.413 1.00 85.69 222 ASP A O 1
ATOM 1729 N N . ALA A 1 223 ? 8.451 24.025 -15.903 1.00 88.00 223 ALA A N 1
ATOM 1730 C CA . ALA A 1 223 ? 7.628 23.881 -14.707 1.00 88.00 223 ALA A CA 1
ATOM 1731 C C . ALA A 1 223 ? 8.498 23.621 -13.458 1.00 88.00 223 ALA A C 1
ATOM 1733 O O . ALA A 1 223 ? 9.500 22.907 -13.549 1.00 88.00 223 ALA A O 1
ATOM 1734 N N . PRO A 1 224 ? 8.119 24.133 -12.269 1.00 86.69 224 PRO A N 1
ATOM 1735 C CA . PRO A 1 224 ? 8.846 23.854 -11.032 1.00 86.69 224 PRO A CA 1
ATOM 1736 C C . PRO A 1 224 ? 8.832 22.360 -10.688 1.00 86.69 224 PRO A C 1
ATOM 1738 O O . PRO A 1 224 ? 7.771 21.787 -10.442 1.00 86.69 224 PRO A O 1
ATOM 1741 N N . GLY A 1 225 ? 10.000 21.726 -10.642 1.00 88.50 225 GLY A N 1
ATOM 1742 C CA . GLY A 1 225 ? 10.134 20.314 -10.296 1.00 88.50 225 GLY A CA 1
ATOM 1743 C C . GLY A 1 225 ? 11.198 19.610 -11.124 1.00 88.50 225 GLY A C 1
ATOM 1744 O O . GLY A 1 225 ? 12.060 20.247 -11.724 1.00 88.50 225 GLY A O 1
ATOM 1745 N N . MET A 1 226 ? 11.116 18.288 -11.125 1.00 88.62 226 MET A N 1
ATOM 1746 C CA . MET A 1 226 ? 12.019 17.349 -11.772 1.00 88.62 226 MET A CA 1
ATOM 1747 C C . MET A 1 226 ? 11.634 17.135 -13.241 1.00 88.62 226 MET A C 1
ATOM 1749 O O . MET A 1 226 ? 10.700 16.390 -13.520 1.00 88.62 226 MET A O 1
ATOM 1753 N N . TYR A 1 227 ? 12.322 17.778 -14.190 1.00 90.75 227 TYR A N 1
ATOM 1754 C CA . TYR A 1 227 ? 11.976 17.624 -15.612 1.00 90.75 227 TYR A CA 1
ATOM 1755 C C . TYR A 1 227 ? 12.340 16.233 -16.160 1.00 90.75 227 TYR A C 1
ATOM 1757 O O . TYR A 1 227 ? 13.526 15.925 -16.311 1.00 90.75 227 TYR A O 1
ATOM 1765 N N . ALA A 1 228 ? 11.308 15.450 -16.485 1.00 91.62 228 ALA A N 1
ATOM 1766 C CA . ALA A 1 228 ? 11.349 14.130 -17.115 1.00 91.62 228 ALA A CA 1
ATOM 1767 C C . ALA A 1 228 ? 10.080 13.958 -17.988 1.00 91.62 228 ALA A C 1
ATOM 1769 O O . ALA A 1 228 ? 9.046 13.496 -17.503 1.00 91.62 228 ALA A O 1
ATOM 1770 N N . PRO A 1 229 ? 10.087 14.415 -19.255 1.00 91.81 229 PRO A N 1
ATOM 1771 C CA . PRO A 1 229 ? 8.907 14.432 -20.125 1.00 91.81 229 PRO A CA 1
ATOM 1772 C C . PRO A 1 229 ? 8.325 13.059 -20.439 1.00 91.81 229 PRO A C 1
ATOM 1774 O O . PRO A 1 229 ? 7.129 12.972 -20.717 1.00 91.81 229 PRO A O 1
ATOM 1777 N N . SER A 1 230 ? 9.141 12.005 -20.392 1.00 94.06 230 SER A N 1
ATOM 1778 C CA . SER A 1 230 ? 8.642 10.641 -20.554 1.00 94.06 230 SER A CA 1
ATOM 1779 C C . SER A 1 230 ? 7.933 10.125 -19.305 1.00 94.06 230 SER A C 1
ATOM 1781 O O . SER A 1 230 ? 7.129 9.209 -19.422 1.00 94.06 230 SER A O 1
ATOM 1783 N N . GLY A 1 231 ? 8.239 10.713 -18.145 1.00 93.75 231 GLY A N 1
ATOM 1784 C CA . GLY A 1 231 ? 7.852 10.222 -16.829 1.00 93.75 231 GLY A CA 1
ATOM 1785 C C . GLY A 1 231 ? 8.708 9.053 -16.316 1.00 93.75 231 GLY A C 1
ATOM 1786 O O . GLY A 1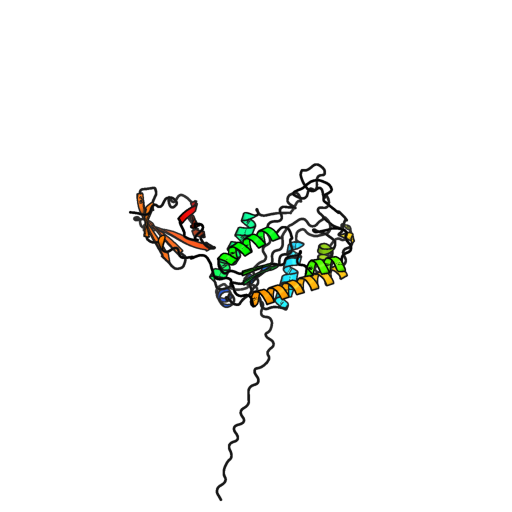 231 ? 8.645 8.690 -15.149 1.00 93.75 231 GLY A O 1
ATOM 1787 N N . ILE A 1 232 ? 9.615 8.523 -17.141 1.00 94.88 232 ILE A N 1
ATOM 1788 C CA . ILE A 1 232 ? 10.584 7.504 -16.733 1.00 94.88 232 ILE A CA 1
ATOM 1789 C C . ILE A 1 232 ? 11.719 8.144 -15.927 1.00 94.88 232 ILE A C 1
ATOM 1791 O O . ILE A 1 232 ? 12.183 9.243 -16.237 1.00 94.88 232 ILE A O 1
ATOM 1795 N N . TYR A 1 233 ? 12.223 7.413 -14.932 1.00 93.81 233 TYR A N 1
ATOM 1796 C CA . TYR A 1 233 ? 13.542 7.659 -14.360 1.00 93.81 233 TYR A CA 1
ATOM 1797 C C . TYR A 1 233 ? 14.358 6.364 -14.379 1.00 93.81 233 TYR A C 1
ATOM 1799 O O . TYR A 1 233 ? 14.231 5.527 -13.482 1.00 93.81 233 TYR A O 1
ATOM 1807 N N . GLY A 1 234 ? 15.181 6.222 -15.422 1.00 95.62 234 GLY A N 1
ATOM 1808 C CA . GLY A 1 234 ? 16.024 5.065 -15.719 1.00 95.62 234 GLY A CA 1
ATOM 1809 C C . GLY A 1 234 ? 16.036 4.689 -17.203 1.00 95.62 23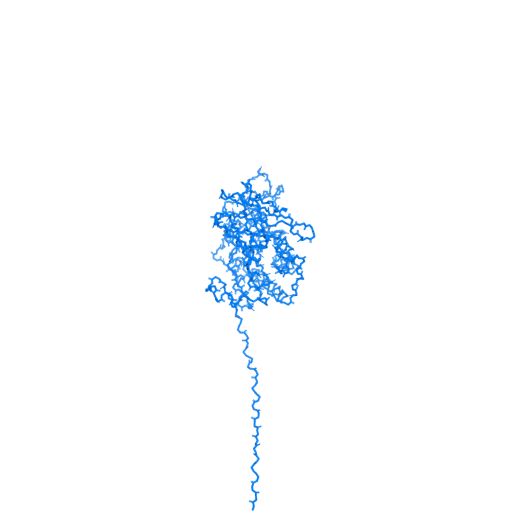4 GLY A C 1
ATOM 1810 O O . GLY A 1 234 ? 15.785 5.525 -18.075 1.00 95.62 234 GLY A O 1
ATOM 1811 N N . ASP A 1 235 ? 16.359 3.430 -17.508 1.00 97.81 235 ASP A N 1
ATOM 1812 C CA . ASP A 1 235 ? 16.479 2.941 -18.889 1.00 97.81 235 ASP A CA 1
ATOM 1813 C C . ASP A 1 235 ? 15.607 1.711 -19.157 1.00 97.81 235 ASP A C 1
ATOM 1815 O O . ASP A 1 235 ? 16.048 0.564 -19.055 1.00 97.81 235 ASP A O 1
ATOM 1819 N N . ALA A 1 236 ? 14.358 1.952 -19.558 1.00 98.31 236 ALA A N 1
ATOM 1820 C CA . ALA A 1 236 ? 13.423 0.884 -19.896 1.00 98.31 236 ALA A CA 1
ATOM 1821 C C . ALA A 1 236 ? 13.877 0.054 -21.108 1.00 98.31 236 ALA A C 1
ATOM 1823 O O . ALA A 1 236 ? 13.478 -1.099 -21.241 1.00 98.31 236 ALA A O 1
ATOM 1824 N N . THR A 1 237 ? 14.729 0.597 -21.987 1.00 98.44 237 THR A N 1
ATOM 1825 C CA . THR A 1 237 ? 15.148 -0.091 -23.223 1.00 98.44 237 THR A CA 1
ATOM 1826 C C . THR A 1 237 ? 16.030 -1.312 -22.961 1.00 98.44 237 THR A C 1
ATOM 1828 O O . THR A 1 237 ? 16.139 -2.194 -23.811 1.00 98.44 237 THR A O 1
ATOM 1831 N N . LEU A 1 238 ? 16.629 -1.395 -21.769 1.00 98.56 238 LEU A N 1
ATOM 1832 C CA . LEU A 1 238 ? 17.474 -2.510 -21.335 1.00 98.56 238 LEU A CA 1
ATOM 1833 C C . LEU A 1 238 ? 16.673 -3.681 -20.749 1.00 98.56 238 LEU A C 1
ATOM 1835 O O . LEU A 1 238 ? 17.250 -4.730 -20.426 1.00 98.56 238 LEU A O 1
ATOM 1839 N N . ALA A 1 239 ? 15.362 -3.505 -20.582 1.00 98.69 239 ALA A N 1
ATOM 1840 C CA . ALA A 1 239 ? 14.502 -4.476 -19.939 1.00 98.69 239 ALA A CA 1
ATOM 1841 C C . ALA A 1 239 ? 14.334 -5.747 -20.775 1.00 98.69 239 ALA A C 1
ATOM 1843 O O . ALA A 1 239 ? 14.239 -5.713 -22.001 1.00 98.69 239 ALA A O 1
ATOM 1844 N N . THR A 1 240 ? 14.274 -6.896 -20.099 1.00 98.75 240 THR A N 1
ATOM 1845 C CA . THR A 1 240 ? 14.039 -8.186 -20.763 1.00 98.75 240 THR A CA 1
ATOM 1846 C C . THR A 1 240 ? 13.175 -9.101 -19.897 1.00 98.75 240 THR A C 1
ATOM 1848 O O . THR A 1 240 ? 13.277 -9.046 -18.667 1.00 98.75 240 THR A O 1
ATOM 1851 N N . PRO A 1 241 ? 12.406 -10.032 -20.496 1.00 98.69 241 PRO A N 1
ATOM 1852 C CA . PRO A 1 241 ? 11.657 -11.029 -19.727 1.00 98.69 241 PRO A CA 1
ATOM 1853 C C . PRO A 1 241 ? 12.556 -11.903 -18.836 1.00 98.69 241 PRO A C 1
ATOM 1855 O O . PRO A 1 241 ? 12.158 -12.308 -17.745 1.00 98.69 241 PRO A O 1
ATOM 1858 N N . ALA A 1 242 ? 13.789 -12.187 -19.279 1.00 98.50 242 ALA A N 1
ATOM 1859 C CA . ALA A 1 242 ? 14.745 -12.999 -18.527 1.00 98.50 242 ALA A CA 1
ATOM 1860 C C . ALA A 1 242 ? 15.200 -12.309 -17.232 1.00 98.50 242 ALA A C 1
ATOM 1862 O O . ALA A 1 242 ? 15.200 -12.944 -16.176 1.00 98.50 242 ALA A O 1
ATOM 1863 N N . LYS A 1 243 ? 15.526 -11.008 -17.300 1.00 98.62 243 LYS A N 1
ATOM 1864 C CA . LYS A 1 243 ? 15.790 -10.181 -16.109 1.00 98.62 243 LYS A CA 1
ATOM 1865 C C . LYS A 1 243 ? 14.561 -10.144 -15.206 1.00 98.62 243 LYS A C 1
ATOM 1867 O O . LYS A 1 243 ? 14.687 -10.348 -14.003 1.00 98.62 243 LYS A O 1
ATOM 1872 N N . GLY A 1 244 ? 13.382 -9.977 -15.806 1.00 98.56 244 GLY A N 1
ATOM 1873 C CA . GLY A 1 244 ? 12.098 -9.960 -15.112 1.00 98.56 244 GLY A CA 1
ATOM 1874 C C . GLY A 1 244 ? 11.900 -11.179 -14.237 1.00 98.56 244 GLY A C 1
ATOM 1875 O O . GLY A 1 244 ? 11.728 -11.047 -13.033 1.00 98.56 244 GLY A O 1
ATOM 1876 N N . ARG A 1 245 ? 12.046 -12.371 -14.819 1.00 98.50 245 ARG A N 1
ATOM 1877 C CA . ARG A 1 245 ? 11.937 -13.636 -14.089 1.00 98.50 245 ARG A CA 1
ATOM 1878 C C . ARG A 1 245 ? 12.874 -13.694 -12.880 1.00 98.50 245 ARG A C 1
ATOM 1880 O O . ARG A 1 245 ? 12.428 -14.012 -11.783 1.00 98.50 245 ARG A O 1
ATOM 1887 N N . ILE A 1 246 ? 14.156 -13.367 -13.063 1.00 98.38 246 ILE A N 1
ATOM 1888 C CA . ILE A 1 246 ? 15.158 -13.424 -11.985 1.00 98.38 246 ILE A CA 1
ATOM 1889 C C . ILE A 1 246 ? 14.799 -12.458 -10.848 1.00 98.38 246 ILE A C 1
ATOM 1891 O O . ILE A 1 246 ? 14.791 -12.846 -9.677 1.00 98.38 246 ILE A O 1
ATOM 1895 N N . LEU A 1 247 ? 14.480 -11.210 -11.197 1.00 98.12 247 LEU A N 1
ATOM 1896 C CA . LEU A 1 247 ? 14.152 -10.158 -10.237 1.00 98.12 247 LEU A CA 1
ATOM 1897 C C . LEU A 1 247 ? 12.844 -10.467 -9.499 1.00 98.12 247 LEU A C 1
ATOM 1899 O O . LEU A 1 247 ? 12.797 -10.355 -8.277 1.00 98.12 247 LEU A O 1
ATOM 1903 N N . THR A 1 248 ? 11.808 -10.914 -10.212 1.00 97.88 248 THR A N 1
ATOM 1904 C CA . THR A 1 248 ? 10.518 -11.307 -9.633 1.00 97.88 248 THR A CA 1
ATOM 1905 C C . THR A 1 248 ? 10.656 -12.498 -8.690 1.00 97.88 248 THR A C 1
ATOM 1907 O O . THR A 1 248 ? 10.115 -12.466 -7.588 1.00 97.88 248 THR A O 1
ATOM 1910 N N . GLU A 1 249 ? 11.395 -13.541 -9.076 1.00 97.56 249 GLU A N 1
ATOM 1911 C CA . GLU A 1 249 ? 11.638 -14.694 -8.202 1.00 97.56 249 GLU A CA 1
ATOM 1912 C C . GLU A 1 249 ? 12.402 -14.287 -6.931 1.00 97.56 249 GLU A C 1
ATOM 1914 O O . GLU A 1 249 ? 12.114 -14.783 -5.842 1.00 97.56 249 GLU A O 1
ATOM 1919 N N . GLY A 1 250 ? 13.370 -13.374 -7.052 1.00 97.75 250 GLY A N 1
ATOM 1920 C CA . GLY A 1 250 ? 14.098 -12.823 -5.913 1.00 97.75 250 GLY A CA 1
ATOM 1921 C C . GLY A 1 250 ? 13.220 -11.988 -4.981 1.00 97.75 250 GLY A C 1
ATOM 1922 O O . GLY A 1 250 ? 13.245 -12.203 -3.768 1.00 97.75 250 GLY A O 1
ATOM 1923 N N . LEU A 1 251 ? 12.398 -11.100 -5.545 1.00 97.69 251 LEU A N 1
ATOM 1924 C CA . LEU A 1 251 ? 11.420 -10.299 -4.809 1.00 97.69 251 LEU A CA 1
ATOM 1925 C C . LEU A 1 251 ? 10.418 -11.189 -4.064 1.00 97.69 251 LEU A C 1
ATOM 1927 O O . LEU A 1 251 ? 10.184 -10.992 -2.875 1.00 97.69 251 LEU A O 1
ATOM 1931 N N . LEU A 1 252 ? 9.883 -12.214 -4.731 1.00 98.06 252 LEU A N 1
ATOM 1932 C CA . LEU A 1 252 ? 8.975 -13.173 -4.108 1.00 98.06 252 LEU A CA 1
ATOM 1933 C C . LEU A 1 252 ? 9.655 -13.915 -2.952 1.00 98.06 252 LEU A C 1
ATOM 1935 O O . LEU A 1 252 ? 9.068 -14.026 -1.881 1.00 98.06 252 LEU A O 1
ATOM 1939 N N . ARG A 1 253 ? 10.899 -14.389 -3.119 1.00 97.75 253 ARG A N 1
ATOM 1940 C CA . ARG A 1 253 ? 11.645 -15.038 -2.024 1.00 97.75 253 ARG A CA 1
ATOM 1941 C C . ARG A 1 253 ? 11.802 -14.125 -0.810 1.00 97.75 253 ARG A C 1
ATOM 1943 O O . ARG A 1 253 ? 11.639 -14.597 0.311 1.00 97.75 253 ARG A O 1
ATOM 1950 N N . MET A 1 254 ? 12.087 -12.843 -1.033 1.00 97.31 254 MET A N 1
ATOM 1951 C CA . MET A 1 254 ? 12.175 -11.849 0.037 1.00 97.31 254 MET A CA 1
ATOM 1952 C C . MET A 1 254 ? 10.831 -11.695 0.761 1.00 97.31 254 MET A C 1
ATOM 1954 O O . MET A 1 254 ? 10.783 -11.860 1.974 1.00 97.31 254 MET A O 1
ATOM 1958 N N . ILE A 1 255 ? 9.733 -11.503 0.021 1.00 98.31 255 ILE A N 1
ATOM 1959 C CA . ILE A 1 255 ? 8.378 -11.378 0.588 1.00 98.31 255 ILE A CA 1
ATOM 1960 C C . ILE A 1 255 ? 7.999 -12.608 1.421 1.00 98.31 255 ILE A C 1
ATOM 1962 O O . ILE A 1 255 ? 7.507 -12.478 2.539 1.00 98.31 255 ILE A O 1
ATOM 1966 N N . LEU A 1 256 ? 8.240 -13.814 0.898 1.00 97.69 256 LEU A N 1
ATOM 1967 C CA . LEU A 1 256 ? 7.942 -15.056 1.615 1.00 97.69 256 LEU A CA 1
ATOM 1968 C C . LEU A 1 256 ? 8.760 -15.171 2.907 1.00 97.69 256 LEU A C 1
ATOM 1970 O O . LEU A 1 256 ? 8.212 -15.541 3.943 1.00 97.69 256 LEU A O 1
ATOM 1974 N N . SER A 1 257 ? 10.046 -14.814 2.854 1.00 96.69 257 SER A N 1
ATOM 1975 C CA . SER A 1 257 ? 10.920 -14.789 4.029 1.00 96.69 257 SER A CA 1
ATOM 1976 C C . SER A 1 257 ? 10.447 -13.777 5.077 1.00 96.69 257 SER A C 1
ATOM 197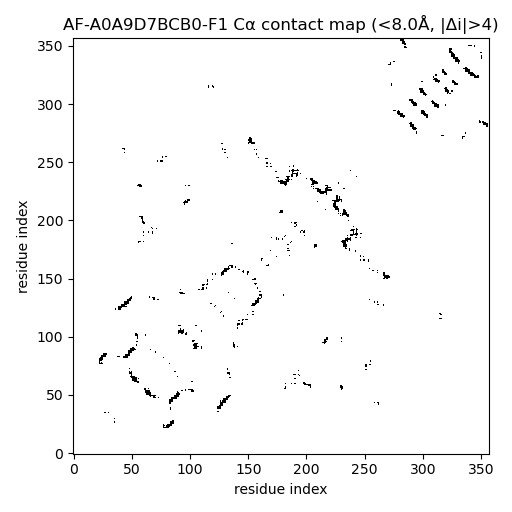8 O O . SER A 1 257 ? 10.473 -14.071 6.275 1.00 96.69 257 SER A O 1
ATOM 1980 N N . ASP A 1 258 ? 9.998 -12.596 4.653 1.00 96.88 258 ASP A N 1
ATOM 1981 C CA . ASP A 1 258 ? 9.479 -11.582 5.570 1.00 96.88 258 ASP A CA 1
ATOM 1982 C C . ASP A 1 258 ? 8.178 -12.038 6.244 1.00 96.88 258 ASP A C 1
ATOM 1984 O O . ASP A 1 258 ? 8.008 -11.826 7.445 1.00 96.88 258 ASP A O 1
ATOM 1988 N N . ILE A 1 259 ? 7.274 -12.686 5.499 1.00 96.62 259 ILE A N 1
ATOM 1989 C CA . ILE A 1 259 ? 6.021 -13.248 6.031 1.00 96.62 259 ILE A CA 1
ATOM 1990 C C . ILE A 1 259 ? 6.317 -14.334 7.070 1.00 96.62 259 ILE A C 1
ATOM 1992 O O . ILE A 1 259 ? 5.703 -14.347 8.139 1.00 96.62 259 ILE A O 1
ATOM 1996 N N . ASP A 1 260 ? 7.269 -15.225 6.783 1.00 95.50 260 ASP A N 1
ATOM 1997 C CA . ASP A 1 260 ? 7.683 -16.276 7.718 1.00 95.50 260 ASP A CA 1
ATOM 1998 C C . ASP A 1 260 ? 8.302 -15.673 8.990 1.00 95.50 260 ASP A C 1
ATOM 2000 O O . ASP A 1 260 ? 7.960 -16.073 10.107 1.00 95.50 260 ASP A O 1
ATOM 2004 N N . SER A 1 261 ? 9.143 -14.647 8.834 1.00 95.00 261 SER A N 1
ATOM 2005 C CA . SER A 1 261 ? 9.745 -13.921 9.959 1.00 95.00 261 SER A CA 1
ATOM 2006 C C . SER A 1 261 ? 8.676 -13.240 10.814 1.00 95.00 261 SER A C 1
ATOM 2008 O O . SER A 1 261 ? 8.652 -13.413 12.033 1.00 95.00 261 SER A O 1
ATOM 2010 N N . LEU A 1 262 ? 7.744 -12.527 10.174 1.00 95.06 262 LEU A N 1
ATOM 2011 C CA . LEU A 1 262 ? 6.642 -11.830 10.832 1.00 95.06 262 LEU A CA 1
ATOM 2012 C C . LEU A 1 262 ? 5.755 -12.790 11.634 1.00 95.06 262 LEU A C 1
ATOM 2014 O O . LEU A 1 262 ? 5.377 -12.474 12.760 1.00 95.06 262 LEU A O 1
ATOM 2018 N N . ARG A 1 263 ? 5.458 -13.977 11.095 1.00 92.50 263 ARG A N 1
ATOM 2019 C CA . ARG A 1 263 ? 4.661 -15.005 11.782 1.00 92.50 263 ARG A CA 1
ATOM 2020 C C . ARG A 1 263 ? 5.263 -15.410 13.125 1.00 92.50 263 ARG A C 1
ATOM 2022 O O . ARG A 1 263 ? 4.535 -15.602 14.093 1.00 92.50 263 ARG A O 1
ATOM 2029 N N . SER A 1 264 ? 6.588 -15.525 13.176 1.00 89.81 264 SER A N 1
ATOM 2030 C CA . SER A 1 264 ? 7.322 -15.895 14.391 1.00 89.81 264 SER A CA 1
ATOM 2031 C C . SER A 1 264 ? 7.600 -14.722 15.336 1.00 89.81 264 SER A C 1
ATOM 2033 O O . SER A 1 264 ? 8.005 -14.941 16.477 1.00 89.81 264 SER A O 1
ATOM 2035 N N . ALA A 1 265 ? 7.383 -13.482 14.889 1.00 90.19 265 ALA A N 1
ATOM 2036 C CA . ALA A 1 265 ? 7.661 -12.301 15.688 1.00 90.19 265 ALA A CA 1
ATOM 2037 C C . ALA A 1 265 ? 6.650 -12.151 16.835 1.00 90.19 265 ALA A C 1
ATOM 2039 O O . ALA A 1 265 ? 5.434 -12.314 16.662 1.00 90.19 265 ALA A O 1
ATOM 2040 N N . SER A 1 266 ? 7.162 -11.803 18.014 1.00 84.44 266 SER A N 1
ATOM 2041 C CA . SER A 1 266 ? 6.343 -11.379 19.148 1.00 84.44 266 SER A CA 1
ATOM 2042 C C . SER A 1 266 ? 5.818 -9.973 18.893 1.00 84.44 266 SER A C 1
ATOM 2044 O O . SER A 1 266 ? 6.596 -9.075 18.569 1.00 84.44 266 SER A O 1
ATOM 2046 N N . ALA A 1 267 ? 4.511 -9.776 19.060 1.00 75.62 267 ALA A N 1
ATOM 2047 C CA . ALA A 1 267 ? 3.949 -8.434 19.056 1.00 75.62 267 ALA A CA 1
ATOM 2048 C C . ALA A 1 267 ? 4.539 -7.625 20.227 1.00 75.62 267 ALA A C 1
ATOM 2050 O O . ALA A 1 267 ? 4.721 -8.189 21.314 1.00 75.62 267 ALA A O 1
ATOM 2051 N N . PRO A 1 268 ? 4.861 -6.336 20.029 1.00 73.56 268 PRO A N 1
ATOM 2052 C CA . PRO A 1 268 ? 5.286 -5.479 21.123 1.00 73.56 268 PRO A CA 1
ATOM 2053 C C . PRO A 1 268 ? 4.165 -5.380 22.172 1.00 73.56 268 PRO A C 1
ATOM 2055 O O . PRO A 1 268 ? 2.985 -5.480 21.818 1.00 73.56 268 PRO A O 1
ATOM 2058 N N . PRO A 1 269 ? 4.494 -5.216 23.464 1.00 73.25 269 PRO A N 1
ATOM 2059 C CA . PRO A 1 269 ? 3.482 -4.900 24.463 1.00 73.25 269 PRO A CA 1
ATOM 2060 C C . PRO A 1 269 ? 2.801 -3.581 24.082 1.00 73.25 269 PRO A C 1
ATOM 2062 O O . PRO A 1 269 ? 3.476 -2.627 23.706 1.00 73.25 269 PRO A O 1
ATOM 2065 N N . ALA A 1 270 ? 1.471 -3.532 24.163 1.00 71.75 270 ALA A N 1
ATOM 2066 C CA . ALA A 1 270 ? 0.746 -2.287 23.944 1.00 71.75 270 ALA A CA 1
ATOM 2067 C C . ALA A 1 270 ? 1.153 -1.276 25.026 1.00 71.75 270 ALA A C 1
ATOM 2069 O O . ALA A 1 270 ? 1.052 -1.564 26.220 1.00 71.75 270 ALA A O 1
ATOM 2070 N N . GLU A 1 271 ? 1.629 -0.108 24.605 1.00 61.00 271 GLU A N 1
ATOM 2071 C CA . GLU A 1 271 ? 2.113 0.939 25.512 1.00 61.00 271 GLU A CA 1
ATOM 2072 C C . GLU A 1 271 ? 0.987 1.890 25.948 1.00 61.00 271 GLU A C 1
ATOM 2074 O O . GLU A 1 271 ? 1.153 2.678 26.875 1.00 61.00 271 GLU A O 1
ATOM 2079 N N . THR A 1 272 ? -0.1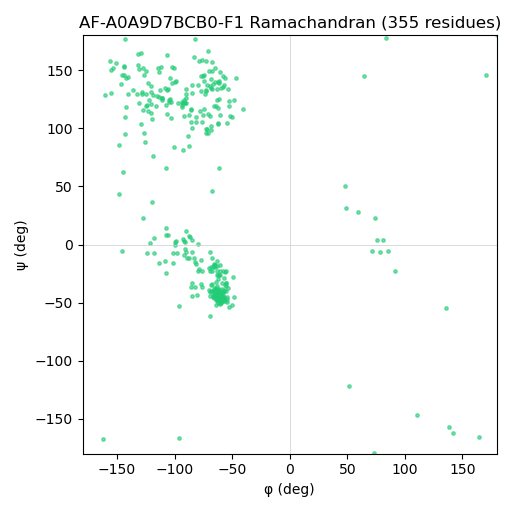79 1.810 25.302 1.00 60.88 272 THR A N 1
ATOM 2080 C CA . THR A 1 272 ? -1.319 2.705 25.524 1.00 60.88 272 THR A CA 1
ATOM 2081 C C . THR A 1 272 ? -2.490 1.987 26.194 1.00 60.88 272 THR A C 1
ATOM 2083 O O . THR A 1 272 ? -2.986 0.974 25.703 1.00 60.88 272 THR A O 1
ATOM 2086 N N . ASP A 1 273 ? -2.966 2.535 27.319 1.00 61.81 273 ASP A N 1
ATOM 2087 C CA . ASP A 1 273 ? -4.220 2.109 27.947 1.00 61.81 273 ASP A CA 1
ATOM 2088 C C . ASP A 1 273 ? -5.403 2.519 27.061 1.00 61.81 273 ASP A C 1
ATOM 2090 O O . ASP A 1 273 ? -5.721 3.697 26.930 1.00 61.81 273 ASP A O 1
ATOM 2094 N N . THR A 1 274 ? -6.086 1.557 26.449 1.00 64.19 274 THR A N 1
ATOM 2095 C CA . THR A 1 274 ? -7.238 1.820 25.572 1.00 64.19 274 THR A CA 1
ATOM 2096 C C . THR A 1 274 ? -8.546 2.095 26.326 1.00 64.19 274 THR A C 1
ATOM 2098 O O . THR A 1 274 ? -9.593 2.273 25.690 1.00 64.19 274 THR A O 1
ATOM 2101 N N . SER A 1 275 ? -8.526 2.088 27.664 1.00 69.62 275 SER A N 1
ATOM 2102 C CA . SER A 1 275 ? -9.695 2.362 28.499 1.00 69.62 275 SER A CA 1
ATOM 2103 C C . SER A 1 275 ? -10.230 3.772 28.264 1.00 69.62 275 SER A C 1
ATOM 2105 O O . SER A 1 275 ? -9.480 4.734 28.133 1.00 69.62 275 SER A O 1
ATOM 2107 N N . LEU A 1 276 ? -11.559 3.883 28.214 1.00 75.12 276 LEU A N 1
ATOM 2108 C CA . LEU A 1 276 ? -12.292 5.150 28.106 1.00 75.12 276 LEU A CA 1
ATOM 2109 C C . LEU A 1 276 ? -13.352 5.269 29.211 1.00 75.12 276 LEU A C 1
ATOM 21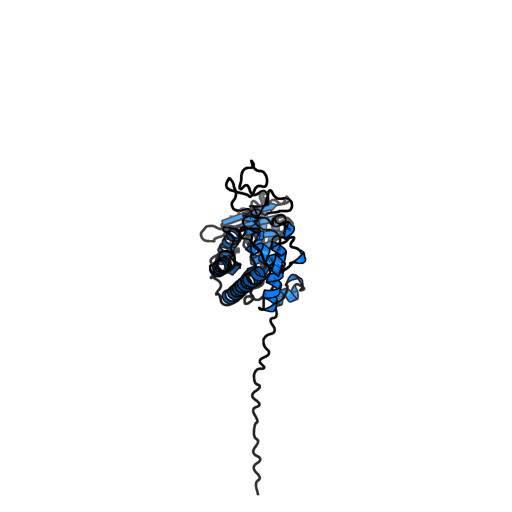11 O O . LEU A 1 276 ? -14.359 5.960 29.050 1.00 75.12 276 LEU A O 1
ATOM 2115 N N . ALA A 1 277 ? -13.161 4.541 30.316 1.00 75.81 277 ALA A N 1
ATOM 2116 C CA . ALA A 1 277 ? -14.131 4.451 31.405 1.00 75.81 277 ALA A CA 1
ATOM 2117 C C . ALA A 1 277 ? -14.401 5.807 32.078 1.00 75.81 277 ALA A C 1
ATOM 2119 O O . ALA A 1 277 ? -15.516 6.052 32.523 1.00 75.81 277 ALA A O 1
ATOM 2120 N N . GLU A 1 278 ? -13.417 6.709 32.098 1.00 74.94 278 GLU A N 1
ATOM 2121 C CA . GLU A 1 278 ? -13.554 8.054 32.675 1.00 74.94 278 GLU A CA 1
ATOM 2122 C C . GLU A 1 278 ? -14.548 8.957 31.919 1.00 74.94 278 GLU A C 1
ATOM 2124 O O . GLU A 1 278 ? -15.027 9.944 32.472 1.00 74.94 278 GLU A O 1
ATOM 2129 N N . PHE A 1 279 ? -14.902 8.605 30.676 1.00 75.69 279 PHE A N 1
ATOM 2130 C CA . PHE A 1 279 ? -15.891 9.337 29.874 1.00 75.69 279 PHE A CA 1
ATOM 2131 C C . PHE A 1 279 ? -17.322 8.809 30.033 1.00 75.69 279 PHE A C 1
ATOM 2133 O O . PHE A 1 279 ? -18.246 9.265 29.357 1.00 75.69 279 PHE A O 1
ATOM 2140 N N . VAL A 1 280 ? -17.521 7.819 30.905 1.00 81.25 280 VAL A N 1
ATOM 2141 C CA . VAL A 1 280 ? -18.842 7.315 31.282 1.00 81.25 280 VAL A CA 1
ATOM 2142 C C . VAL A 1 280 ? -19.331 8.106 32.487 1.00 81.25 280 VAL A C 1
ATOM 2144 O O . VAL A 1 280 ? -18.693 8.119 33.535 1.00 81.25 280 VAL A O 1
ATOM 2147 N N . GLY A 1 281 ? -20.487 8.751 32.363 1.00 83.62 281 GLY A N 1
ATOM 2148 C CA . GLY A 1 281 ? -20.999 9.615 33.421 1.00 83.62 281 GLY A CA 1
ATOM 2149 C C . GLY A 1 281 ? -22.114 10.541 32.963 1.00 83.62 281 GLY A C 1
ATOM 2150 O O . GLY A 1 281 ? -22.701 10.356 31.896 1.00 83.62 281 GLY A O 1
ATOM 2151 N N . SER A 1 282 ? -22.416 11.542 33.783 1.00 82.25 282 SER A N 1
ATOM 2152 C CA . SER A 1 282 ? -23.404 12.573 33.466 1.00 82.25 282 SER A CA 1
ATOM 2153 C C . SER A 1 282 ? -22.716 13.907 33.174 1.00 82.25 282 SER A C 1
ATOM 2155 O O . SER A 1 282 ? -21.826 14.347 33.898 1.00 82.25 282 SER A O 1
ATOM 2157 N N . TYR A 1 283 ? -23.161 14.566 32.111 1.00 80.88 283 TYR A N 1
ATOM 2158 C CA . TYR A 1 283 ? -22.576 15.784 31.556 1.00 80.88 283 TYR A CA 1
ATOM 2159 C C . TYR A 1 283 ? -23.662 16.829 31.302 1.00 80.88 283 TYR A C 1
ATOM 2161 O O . TYR A 1 283 ? -24.847 16.501 31.203 1.00 80.88 283 TYR A O 1
ATOM 2169 N N . ARG A 1 284 ? -23.264 18.092 31.113 1.00 74.31 284 ARG A N 1
ATOM 2170 C CA . ARG A 1 284 ? -24.145 19.130 30.545 1.00 74.31 284 ARG A CA 1
ATOM 2171 C C . ARG A 1 284 ? -23.745 19.449 29.114 1.00 74.31 284 ARG A C 1
ATOM 2173 O O . ARG A 1 284 ? -22.571 19.670 28.827 1.00 74.31 284 ARG A O 1
ATOM 2180 N N . SER A 1 285 ? -24.739 19.516 28.233 1.00 71.38 285 SER A N 1
ATOM 2181 C CA . SER A 1 285 ? -24.570 20.043 26.878 1.00 71.38 285 SER A CA 1
ATOM 2182 C C . SER A 1 285 ? -24.361 21.561 26.889 1.00 71.38 285 SER A C 1
ATOM 2184 O O . SER A 1 285 ? -24.695 22.245 27.858 1.00 71.38 285 SER A O 1
ATOM 2186 N N . ALA A 1 286 ? -23.926 22.119 25.756 1.00 67.38 286 ALA A N 1
ATOM 2187 C CA . ALA A 1 286 ? -23.815 23.568 25.560 1.00 67.38 286 ALA A CA 1
ATOM 2188 C C . ALA A 1 286 ? -25.132 24.338 25.786 1.00 67.38 286 ALA A C 1
ATOM 2190 O O . ALA A 1 286 ? -25.109 25.533 26.067 1.00 67.38 286 ALA A O 1
ATOM 2191 N N . LYS A 1 287 ? -26.285 23.667 25.656 1.00 70.25 287 LYS A N 1
ATOM 2192 C CA . LYS A 1 287 ? -27.616 24.252 25.889 1.00 70.25 287 LYS A CA 1
ATOM 2193 C C . LYS A 1 287 ? -28.094 24.094 27.338 1.00 70.25 287 LYS A C 1
ATOM 2195 O O . LYS A 1 287 ? -29.205 24.502 27.653 1.00 70.25 287 LYS A O 1
ATOM 2200 N N . GLY A 1 288 ? -27.275 23.502 28.210 1.00 74.31 288 GLY A N 1
ATOM 2201 C CA . GLY A 1 288 ? -27.590 23.253 29.617 1.00 74.31 288 GLY A CA 1
ATOM 2202 C C . GLY A 1 288 ? -28.368 21.961 29.885 1.00 74.31 288 GLY A C 1
ATOM 2203 O O . GLY A 1 288 ? -28.547 21.614 31.052 1.00 74.31 288 GLY A O 1
ATOM 2204 N N . ASP A 1 289 ? -28.787 21.234 28.841 1.00 78.12 289 ASP A N 1
ATOM 2205 C CA . ASP A 1 289 ? -29.467 19.941 28.981 1.00 78.12 289 ASP A CA 1
ATOM 2206 C C . ASP A 1 289 ? -28.513 18.887 29.570 1.00 78.12 289 ASP A C 1
ATOM 2208 O O . ASP A 1 289 ? -27.353 18.804 29.152 1.00 78.12 289 ASP A O 1
ATOM 2212 N N . GLU A 1 290 ? -29.012 18.069 30.499 1.00 82.50 290 GLU A N 1
ATOM 2213 C CA . GLU A 1 290 ? -28.295 16.904 31.026 1.00 82.50 290 GLU A CA 1
ATOM 2214 C C . GLU A 1 290 ? -28.175 15.812 29.954 1.00 82.50 290 GLU A C 1
ATOM 2216 O O . GLU A 1 290 ? -29.136 15.501 29.237 1.00 82.50 290 GLU A O 1
ATOM 2221 N N . VAL A 1 291 ? -26.981 15.228 29.860 1.00 81.81 291 VAL A N 1
ATOM 2222 C CA . VAL A 1 291 ? -26.651 14.132 28.952 1.00 81.81 291 VAL A CA 1
ATOM 2223 C C . VAL A 1 291 ? -25.942 13.034 29.731 1.00 81.81 291 VAL A C 1
ATOM 2225 O O . VAL A 1 291 ? -24.879 13.256 30.304 1.00 81.81 291 VAL A O 1
ATOM 2228 N N . LYS A 1 292 ? -26.509 11.831 29.715 1.00 85.75 292 LYS A N 1
ATOM 2229 C CA . LYS A 1 292 ? -25.880 10.627 30.255 1.00 85.75 292 LYS A CA 1
ATOM 2230 C C . LYS A 1 292 ? -25.068 9.941 29.165 1.00 85.75 292 LYS A C 1
ATOM 2232 O O . LYS A 1 292 ? -25.592 9.688 28.082 1.00 85.75 292 LYS A O 1
ATOM 2237 N N . VAL A 1 293 ? -23.819 9.617 29.464 1.00 86.19 293 VAL A N 1
ATOM 2238 C CA . VAL A 1 293 ? -22.898 8.916 28.572 1.00 86.19 293 VAL A CA 1
ATOM 2239 C C . VAL A 1 293 ? -22.598 7.546 29.153 1.00 86.19 293 VAL A C 1
ATOM 2241 O O . VAL A 1 293 ? -22.209 7.426 30.312 1.00 86.19 293 VAL A O 1
ATOM 2244 N N . THR A 1 294 ? -22.786 6.507 28.348 1.00 87.88 294 THR A N 1
ATOM 2245 C CA . THR A 1 294 ? -22.415 5.128 28.687 1.00 87.88 294 THR A CA 1
ATOM 2246 C C . THR A 1 294 ? -21.509 4.552 27.615 1.00 87.88 294 THR A C 1
ATOM 2248 O O . THR A 1 294 ? -21.662 4.895 26.447 1.00 87.88 294 THR A O 1
ATOM 2251 N N . ASN A 1 295 ? -20.609 3.651 27.999 1.00 85.75 295 ASN A N 1
ATOM 2252 C CA . ASN A 1 295 ? -19.765 2.894 27.081 1.00 85.75 295 ASN A CA 1
ATOM 2253 C C . ASN A 1 295 ? -19.960 1.403 27.359 1.00 85.75 295 ASN A C 1
ATOM 2255 O O . ASN A 1 295 ? -19.703 0.953 28.475 1.00 85.75 295 ASN A O 1
ATOM 2259 N N . ALA A 1 296 ? -20.438 0.665 26.366 1.00 82.88 296 ALA A N 1
ATOM 2260 C CA . ALA A 1 296 ? -20.546 -0.788 26.407 1.00 82.88 296 ALA A CA 1
ATOM 2261 C C . ALA A 1 296 ? -20.049 -1.341 25.071 1.00 82.88 296 ALA A C 1
ATOM 2263 O O . ALA A 1 296 ? -20.415 -0.807 24.027 1.00 82.88 296 ALA A O 1
ATOM 2264 N N . ASP A 1 297 ? -19.190 -2.361 25.106 1.00 78.00 297 ASP A N 1
ATOM 2265 C CA . ASP A 1 297 ? -18.670 -3.054 23.918 1.00 78.00 297 ASP A CA 1
ATOM 2266 C C . ASP A 1 297 ? -18.168 -2.101 22.820 1.00 78.00 297 ASP A C 1
ATOM 2268 O O . ASP A 1 297 ? -18.551 -2.188 21.654 1.00 78.00 297 ASP A O 1
ATOM 2272 N N . ASN A 1 298 ? -17.322 -1.136 23.207 1.00 79.12 298 ASN A N 1
ATOM 2273 C CA . ASN A 1 298 ? -16.773 -0.116 22.306 1.00 79.12 298 ASN A CA 1
ATOM 2274 C C . ASN A 1 298 ? -17.836 0.761 21.618 1.00 79.12 298 ASN A C 1
ATOM 2276 O O . ASN A 1 298 ? -17.604 1.300 20.534 1.00 79.12 298 ASN A O 1
ATOM 2280 N N . THR A 1 299 ? -18.990 0.934 22.259 1.00 86.00 299 THR A N 1
ATOM 2281 C CA . THR A 1 299 ? -20.083 1.779 21.785 1.00 86.00 299 THR A CA 1
ATOM 2282 C C . THR A 1 299 ? -20.423 2.825 22.837 1.00 86.00 299 THR A C 1
ATOM 2284 O O . THR A 1 299 ? -20.919 2.510 23.922 1.00 86.00 299 THR A O 1
ATOM 2287 N N . PHE A 1 300 ? -20.196 4.092 22.494 1.00 86.94 300 PHE A N 1
ATOM 2288 C CA . PHE A 1 300 ? -20.638 5.218 23.302 1.00 86.94 300 PHE A CA 1
ATOM 2289 C C . PHE A 1 300 ? -22.081 5.580 22.984 1.00 86.94 300 PHE A C 1
ATOM 2291 O O . PHE A 1 300 ? -22.456 5.783 21.833 1.00 86.94 300 PHE A O 1
ATOM 2298 N N . THR A 1 301 ? -22.887 5.711 24.027 1.00 86.38 301 THR A N 1
ATOM 2299 C CA . THR A 1 301 ? -24.287 6.115 23.934 1.00 86.38 301 THR A CA 1
ATOM 2300 C C . THR A 1 301 ? -24.492 7.387 24.739 1.00 86.38 301 THR A C 1
ATOM 2302 O O . THR A 1 301 ? -24.265 7.404 25.946 1.00 86.38 301 THR A O 1
ATOM 2305 N N . PHE A 1 302 ? -24.945 8.443 24.071 1.00 85.25 302 PHE A N 1
ATOM 2306 C CA . PHE A 1 302 ? -25.231 9.754 24.645 1.00 85.25 302 PHE A CA 1
ATOM 2307 C C . PHE A 1 302 ? -26.744 9.924 24.710 1.00 85.25 302 PHE A C 1
ATOM 2309 O O . PHE A 1 302 ? -27.389 10.018 23.671 1.00 85.25 302 PHE A O 1
ATOM 2316 N N . THR A 1 303 ? -27.320 9.966 25.908 1.00 85.75 303 THR A N 1
ATOM 2317 C CA . THR A 1 303 ? -28.771 10.063 26.119 1.00 85.75 303 THR A CA 1
ATOM 2318 C C . THR A 1 303 ? -29.119 11.375 26.805 1.00 85.75 303 THR A C 1
ATOM 2320 O O . THR A 1 303 ? -28.677 11.637 27.920 1.00 85.75 303 THR A O 1
ATOM 2323 N N . THR A 1 304 ? -29.918 12.208 26.146 1.00 83.00 304 THR A N 1
ATOM 2324 C CA . THR A 1 304 ? -30.433 13.458 26.729 1.00 83.00 304 THR A CA 1
ATOM 2325 C C . THR A 1 304 ? -31.573 13.184 27.713 1.00 83.00 304 THR A C 1
ATOM 2327 O O . THR A 1 304 ? -32.277 12.182 27.586 1.00 83.00 304 THR A O 1
ATOM 2330 N N . ALA A 1 305 ? -31.853 14.119 28.626 1.00 80.81 305 ALA A N 1
ATOM 2331 C CA . ALA A 1 305 ? -33.018 14.040 29.522 1.00 80.81 305 ALA A CA 1
ATOM 2332 C C . ALA A 1 305 ? -34.374 13.892 28.789 1.00 80.81 305 ALA A C 1
ATOM 2334 O O . ALA A 1 305 ? -35.341 13.390 29.354 1.00 80.81 305 ALA A O 1
ATOM 2335 N N . LYS A 1 306 ? -34.448 14.304 27.515 1.00 79.81 306 LYS A N 1
ATOM 2336 C CA . LYS A 1 306 ? -35.636 14.169 26.652 1.00 79.81 306 LYS A CA 1
ATOM 2337 C C . LYS A 1 306 ? -35.731 12.804 25.953 1.00 79.81 306 LYS A C 1
ATOM 2339 O O . LYS A 1 306 ? -36.624 12.611 25.136 1.00 79.81 306 LYS A O 1
ATOM 2344 N N . GLY A 1 307 ? -34.811 11.879 26.235 1.00 80.12 307 GLY A N 1
ATOM 2345 C CA . GLY A 1 307 ? -34.791 10.529 25.668 1.00 80.12 307 GLY A CA 1
ATOM 2346 C C . GLY A 1 307 ? -34.195 10.424 24.262 1.00 80.12 307 GLY A C 1
ATOM 2347 O O . GLY A 1 307 ? -34.197 9.339 23.692 1.00 80.12 307 GLY A O 1
ATOM 2348 N N . PHE A 1 308 ? -33.667 11.513 23.691 1.00 80.75 308 PHE A N 1
ATOM 2349 C CA . PHE A 1 308 ? -32.912 11.428 22.438 1.00 80.75 308 PHE A CA 1
ATOM 2350 C C . PHE A 1 308 ? -31.550 10.800 22.685 1.00 80.75 308 PHE A C 1
ATOM 2352 O O . PHE A 1 308 ? -30.831 11.243 23.589 1.00 80.75 308 PHE A O 1
ATOM 2359 N N . THR A 1 309 ? -31.199 9.836 21.840 1.00 82.38 309 THR A N 1
ATOM 2360 C CA . THR A 1 309 ? -29.956 9.081 21.939 1.00 82.38 309 THR A CA 1
ATOM 2361 C C . THR A 1 309 ? -29.114 9.244 20.679 1.00 82.38 309 THR A C 1
ATOM 2363 O O . THR A 1 309 ? -29.609 9.047 19.570 1.00 82.38 309 THR A O 1
ATOM 2366 N N . THR A 1 310 ? -27.832 9.554 20.858 1.00 83.25 310 THR A N 1
ATOM 2367 C CA . THR A 1 310 ? -26.800 9.407 19.826 1.00 83.25 310 THR A CA 1
ATOM 2368 C C . THR A 1 310 ? -25.919 8.221 20.187 1.00 83.25 310 THR A C 1
ATOM 2370 O O . THR A 1 310 ? -25.471 8.114 21.327 1.00 83.25 310 THR A O 1
ATOM 2373 N N . VAL A 1 311 ? -25.656 7.348 19.219 1.00 85.81 311 VAL A N 1
ATOM 2374 C CA . VAL A 1 311 ? -24.788 6.179 19.383 1.00 85.81 311 VAL A CA 1
ATOM 2375 C C . VAL A 1 311 ? -23.573 6.349 18.486 1.00 85.81 311 VAL A C 1
ATOM 2377 O O . VAL A 1 311 ? -23.730 6.620 17.296 1.00 85.81 311 VAL A O 1
ATOM 2380 N N . LEU A 1 312 ? -22.382 6.205 19.061 1.00 87.00 312 LEU A N 1
ATOM 2381 C CA . LEU A 1 312 ? -21.111 6.211 18.351 1.00 87.00 312 LEU A CA 1
ATOM 2382 C C . LEU A 1 312 ? -20.413 4.870 18.565 1.00 87.00 312 LEU A C 1
ATOM 2384 O O . LEU A 1 312 ? -20.218 4.440 19.702 1.00 87.00 312 LEU A O 1
ATOM 2388 N N . HIS A 1 313 ? -20.001 4.235 17.479 1.00 86.06 313 HIS A N 1
ATOM 2389 C CA . HIS A 1 313 ? -19.241 2.992 17.500 1.00 86.06 313 HIS A CA 1
ATOM 2390 C C . HIS A 1 313 ? -17.763 3.297 17.311 1.00 86.06 313 HIS A C 1
ATOM 2392 O O . HIS A 1 313 ? -17.412 4.167 16.510 1.00 86.06 313 HIS A O 1
ATOM 2398 N N . ARG A 1 314 ? -16.890 2.584 18.026 1.00 83.81 314 ARG A N 1
ATOM 2399 C CA . ARG A 1 314 ? -15.449 2.682 17.791 1.00 83.81 314 ARG A CA 1
ATOM 2400 C C . ARG A 1 314 ? -15.154 2.243 16.361 1.00 83.81 314 ARG A C 1
ATOM 2402 O O . ARG A 1 314 ? -15.522 1.141 15.965 1.00 83.81 314 ARG A O 1
ATOM 2409 N N . VAL A 1 315 ? -14.482 3.106 15.609 1.00 79.38 315 VAL A N 1
ATOM 2410 C CA . VAL A 1 315 ? -14.071 2.829 14.229 1.00 79.38 315 VAL A CA 1
ATOM 2411 C C . VAL A 1 315 ? -12.633 2.327 14.213 1.00 79.38 315 VAL A C 1
ATOM 2413 O O . VAL A 1 315 ? -12.356 1.259 13.679 1.00 79.38 315 VAL A O 1
ATOM 2416 N N . ALA A 1 316 ? -11.722 3.074 14.842 1.00 72.06 316 ALA A N 1
ATOM 2417 C CA . ALA A 1 316 ? -10.306 2.735 14.917 1.00 72.06 316 ALA A CA 1
ATOM 2418 C C . ALA A 1 316 ? -9.631 3.491 16.067 1.00 72.06 316 ALA A C 1
ATOM 2420 O O . ALA A 1 316 ? -9.736 4.714 16.152 1.00 72.06 316 ALA A O 1
ATOM 2421 N N . GLY A 1 317 ? -8.911 2.782 16.943 1.00 76.19 317 GLY A N 1
ATOM 2422 C CA . GLY A 1 317 ? -8.231 3.407 18.083 1.00 76.19 317 GLY A CA 1
ATOM 2423 C C . GLY A 1 317 ? -9.197 4.279 18.891 1.00 76.19 317 GLY A C 1
ATOM 2424 O O . GLY A 1 317 ? -10.241 3.797 19.326 1.00 76.19 317 GLY A O 1
ATOM 2425 N N . ASP A 1 318 ? -8.883 5.564 19.037 1.00 78.19 318 ASP A N 1
ATOM 2426 C CA . ASP A 1 318 ? -9.688 6.558 19.761 1.00 78.19 318 ASP A CA 1
ATOM 2427 C C . ASP A 1 318 ? -10.771 7.262 18.920 1.00 78.19 318 ASP A C 1
ATOM 2429 O O . ASP A 1 318 ? -11.406 8.204 19.398 1.00 78.19 318 ASP A O 1
ATOM 2433 N N . HIS A 1 319 ? -10.998 6.837 17.675 1.00 80.75 319 HIS A N 1
ATOM 2434 C CA . HIS A 1 319 ? -12.044 7.384 16.811 1.00 80.75 319 HIS A CA 1
ATOM 2435 C C . HIS A 1 319 ? -13.363 6.630 16.968 1.00 80.75 319 HIS A C 1
ATOM 2437 O O . HIS A 1 319 ? -13.404 5.396 16.930 1.00 80.75 319 HIS A O 1
ATOM 2443 N N . PHE A 1 320 ? -14.450 7.386 17.088 1.00 86.19 320 PHE A N 1
ATOM 2444 C CA . PHE A 1 320 ? -15.809 6.885 17.215 1.00 86.19 320 PHE A CA 1
ATOM 2445 C C . PHE A 1 320 ? -16.728 7.625 16.256 1.00 86.19 320 PHE A C 1
ATOM 2447 O O . PHE A 1 320 ? -16.793 8.851 16.272 1.00 86.19 320 PHE A O 1
ATOM 2454 N N . ALA A 1 321 ? -17.499 6.877 15.477 1.00 85.62 321 ALA A N 1
ATOM 2455 C CA . ALA A 1 321 ? -18.424 7.445 14.514 1.00 85.62 321 ALA A CA 1
ATOM 2456 C C . ALA A 1 321 ? -19.832 6.900 14.716 1.00 85.62 321 ALA A C 1
ATOM 2458 O O . ALA A 1 321 ? -20.055 5.742 15.070 1.00 85.62 321 ALA A O 1
ATOM 2459 N N . GLY A 1 322 ? -20.798 7.760 14.451 1.00 84.62 322 GLY A N 1
ATOM 2460 C CA . GLY A 1 322 ? -22.201 7.428 14.330 1.00 84.62 322 GLY A CA 1
ATOM 2461 C C . GLY A 1 322 ? -22.827 8.276 13.237 1.00 84.62 322 GLY A C 1
ATOM 2462 O O . GLY A 1 322 ? -22.199 9.160 12.659 1.00 84.62 322 GLY A O 1
ATOM 2463 N N . PHE A 1 323 ? -24.103 8.033 12.962 1.00 78.62 323 PHE A N 1
ATOM 2464 C CA . PHE A 1 323 ? -24.810 8.724 11.883 1.00 78.62 323 PHE A CA 1
ATOM 2465 C C . PHE A 1 323 ? -24.800 10.262 12.017 1.00 78.62 323 PHE A C 1
ATOM 2467 O O . PHE A 1 323 ? -24.861 10.980 11.020 1.00 78.62 323 PHE A O 1
ATOM 2474 N N . THR A 1 324 ? -24.737 10.780 13.246 1.00 75.00 324 THR A N 1
ATOM 2475 C CA . THR A 1 324 ? -24.865 12.216 13.541 1.00 75.00 324 THR A CA 1
ATOM 2476 C C . THR A 1 324 ? -23.562 12.895 13.959 1.00 75.00 324 THR A C 1
ATOM 2478 O O . THR A 1 324 ? -23.509 14.130 13.953 1.00 75.00 324 THR A O 1
ATOM 2481 N N . ALA A 1 325 ? -22.522 12.130 14.300 1.00 77.62 325 ALA A N 1
ATOM 2482 C CA . ALA A 1 325 ? -21.248 12.678 14.747 1.00 77.62 325 ALA A CA 1
ATOM 2483 C C . ALA A 1 325 ? -20.067 11.730 14.498 1.00 77.62 325 ALA A C 1
ATOM 2485 O O . ALA A 1 325 ? -20.206 10.511 14.556 1.00 77.62 325 ALA A O 1
ATOM 2486 N N . ASP A 1 326 ? -18.903 12.332 14.292 1.00 82.31 326 ASP A N 1
ATOM 2487 C CA . ASP A 1 326 ? -17.588 11.697 14.291 1.00 82.31 326 ASP A CA 1
ATOM 2488 C C . ASP A 1 326 ? -16.742 12.401 15.353 1.00 82.31 326 ASP A C 1
ATOM 2490 O O . ASP A 1 326 ? -16.641 13.635 15.354 1.00 82.31 326 ASP A O 1
ATOM 2494 N N . VAL A 1 327 ? -16.200 11.632 16.294 1.00 82.06 327 VAL A N 1
ATOM 2495 C CA . VAL A 1 327 ? -15.413 12.138 17.415 1.00 82.06 327 VAL A CA 1
ATOM 2496 C C . VAL A 1 327 ? -14.110 11.368 17.567 1.00 82.06 327 VAL A C 1
ATOM 2498 O O . VAL A 1 327 ? -14.017 10.175 17.284 1.00 82.06 327 VAL A O 1
ATOM 2501 N N . ARG A 1 328 ? -13.107 12.054 18.100 1.00 82.69 328 ARG A N 1
ATOM 2502 C CA . ARG A 1 328 ? -11.818 11.496 18.480 1.00 82.69 328 ARG A CA 1
ATOM 2503 C C . ARG A 1 328 ? -11.533 11.819 19.936 1.00 82.69 328 ARG A C 1
ATOM 2505 O O . ARG A 1 328 ? -11.586 12.982 20.331 1.00 82.69 328 ARG A O 1
ATOM 2512 N N . PHE A 1 329 ? -11.176 10.810 20.718 1.00 79.25 329 PHE A N 1
ATOM 2513 C CA . PHE A 1 329 ? -10.613 11.022 22.047 1.00 79.25 329 PHE A CA 1
ATOM 2514 C C . PHE A 1 329 ? -9.139 11.438 21.918 1.00 79.25 329 PHE A C 1
ATOM 2516 O O . PHE A 1 329 ? -8.382 10.854 21.145 1.00 79.25 329 PHE A O 1
ATOM 2523 N N . THR A 1 330 ? -8.728 12.489 22.627 1.00 75.44 330 THR A N 1
ATOM 2524 C CA . THR A 1 330 ? -7.353 13.014 22.585 1.00 75.44 330 THR A CA 1
ATOM 2525 C C . THR A 1 330 ? -6.564 12.524 23.784 1.00 75.44 330 THR A C 1
ATOM 2527 O O . THR A 1 330 ? -7.103 12.526 24.884 1.00 75.44 330 THR A O 1
ATOM 2530 N N . ARG A 1 331 ? -5.288 12.164 23.605 1.00 73.56 331 ARG A N 1
ATOM 2531 C CA . ARG A 1 331 ? -4.396 11.706 24.684 1.00 73.56 331 ARG A CA 1
ATOM 2532 C C . ARG A 1 331 ? -3.236 12.670 24.929 1.00 73.56 331 ARG A C 1
ATOM 2534 O O . ARG A 1 331 ? -2.825 13.377 24.012 1.00 73.56 331 ARG A O 1
ATOM 2541 N N . ASN A 1 332 ? -2.721 12.706 26.158 1.00 76.81 332 ASN A N 1
ATOM 2542 C CA . ASN A 1 332 ? -1.447 13.349 26.488 1.00 76.81 332 ASN A CA 1
ATOM 2543 C C . ASN A 1 332 ? -0.254 12.421 26.190 1.00 76.81 332 ASN A C 1
ATOM 2545 O O . ASN A 1 332 ? -0.430 11.256 25.837 1.00 76.81 332 ASN A O 1
ATOM 2549 N N . ASP A 1 333 ? 0.964 12.929 26.391 1.00 72.06 333 ASP A N 1
ATOM 2550 C CA . ASP A 1 333 ? 2.212 12.182 26.162 1.00 72.06 333 ASP A CA 1
ATOM 2551 C C . ASP A 1 333 ? 2.374 10.957 27.082 1.00 72.06 333 ASP A C 1
ATOM 2553 O O . ASP A 1 333 ? 3.144 10.052 26.776 1.00 72.06 333 ASP A O 1
ATOM 2557 N N . ALA A 1 334 ? 1.637 10.903 28.197 1.00 68.44 334 ALA A N 1
ATOM 2558 C CA . ALA A 1 334 ? 1.578 9.745 29.089 1.00 68.44 334 ALA A CA 1
ATOM 2559 C C . ALA A 1 334 ? 0.517 8.711 28.654 1.00 68.44 334 ALA A C 1
ATOM 2561 O O . ALA A 1 334 ? 0.245 7.762 29.387 1.00 68.44 334 ALA A O 1
ATOM 2562 N N . GLY A 1 335 ? -0.117 8.904 27.491 1.00 64.56 335 GLY A N 1
ATOM 2563 C CA . GLY A 1 335 ? -1.149 8.022 26.950 1.00 64.56 335 GLY A CA 1
ATOM 2564 C C . GLY A 1 335 ? -2.515 8.155 27.626 1.00 64.56 335 GLY A C 1
ATOM 2565 O O . GLY A 1 335 ? -3.435 7.421 27.271 1.00 64.56 335 GLY A O 1
ATOM 2566 N N . GLN A 1 336 ? -2.685 9.087 28.566 1.00 67.69 336 GLN A N 1
ATOM 2567 C CA . GLN A 1 336 ? -3.958 9.321 29.249 1.00 67.69 336 GLN A CA 1
ATOM 2568 C C . GLN A 1 336 ? -4.867 10.156 28.364 1.00 67.69 336 GLN A C 1
ATOM 2570 O O . GLN A 1 336 ? -4.417 11.138 27.772 1.00 67.69 336 GLN A O 1
ATOM 2575 N N . VAL A 1 337 ? -6.144 9.803 28.289 1.00 67.62 337 VAL A N 1
ATOM 2576 C CA . VAL A 1 337 ? -7.101 10.600 27.530 1.00 67.62 337 VAL A CA 1
ATOM 2577 C C . VAL A 1 337 ? -7.388 11.899 28.279 1.00 67.62 337 VAL A C 1
ATOM 2579 O O . VAL A 1 337 ? -7.621 11.920 29.479 1.00 67.62 337 VAL A O 1
ATOM 2582 N N . THR A 1 338 ? -7.338 13.014 27.568 1.00 72.25 338 THR A N 1
ATOM 2583 C CA . THR A 1 338 ? -7.482 14.367 28.114 1.00 72.25 338 THR A CA 1
ATOM 2584 C C . THR A 1 338 ? -8.684 15.114 27.559 1.00 72.25 338 THR A C 1
ATOM 2586 O O . THR A 1 338 ? -8.993 16.209 28.030 1.00 72.25 338 THR A O 1
ATOM 2589 N N . GLY A 1 339 ? -9.377 14.558 26.564 1.00 70.44 339 GLY A N 1
ATOM 2590 C CA . GLY A 1 339 ? -10.516 15.229 25.956 1.00 70.44 339 GLY A CA 1
ATOM 2591 C C . GLY A 1 339 ? -11.186 14.453 24.832 1.00 70.44 339 GLY A C 1
ATOM 2592 O O . GLY A 1 339 ? -10.783 13.347 24.474 1.00 70.44 339 GLY A O 1
ATOM 2593 N N . ILE A 1 340 ? -12.228 15.076 24.283 1.00 75.00 340 ILE A N 1
ATOM 2594 C CA . ILE A 1 340 ? -12.981 14.615 23.117 1.00 75.00 340 ILE A CA 1
ATOM 2595 C C . ILE A 1 340 ? -13.055 15.775 22.129 1.00 75.00 340 ILE A C 1
ATOM 2597 O O . ILE A 1 340 ? -13.457 16.882 22.486 1.00 75.00 340 ILE A O 1
ATOM 2601 N N . GLU A 1 341 ? -12.703 15.512 20.882 1.00 75.81 341 GLU A N 1
ATOM 2602 C CA . GLU A 1 341 ? -12.824 16.435 19.763 1.00 75.81 341 GLU A CA 1
ATOM 2603 C C . GLU A 1 341 ? -13.874 15.900 18.790 1.00 75.81 341 GLU A C 1
ATOM 2605 O O . GLU A 1 341 ? -13.830 14.726 18.434 1.00 75.81 341 GLU A O 1
ATOM 2610 N N . ALA A 1 342 ? -14.807 16.734 18.325 1.00 73.94 342 ALA A N 1
ATOM 2611 C CA . ALA A 1 342 ? -15.673 16.335 17.217 1.00 73.94 342 ALA A CA 1
ATOM 2612 C C . ALA A 1 342 ? -15.066 16.761 15.884 1.00 73.94 342 ALA A C 1
ATOM 2614 O O . ALA A 1 342 ? -14.815 17.943 15.651 1.00 73.94 342 ALA A O 1
ATOM 2615 N N . LEU A 1 343 ? -14.891 15.782 15.007 1.00 75.19 343 LEU A N 1
ATOM 2616 C CA . LEU A 1 343 ? -14.369 15.946 13.657 1.00 75.19 343 LEU A CA 1
ATOM 2617 C C . LEU A 1 343 ? -15.488 16.326 12.682 1.00 75.19 343 LEU A C 1
ATOM 2619 O O . LEU A 1 343 ? -15.282 17.118 11.763 1.00 75.19 343 LEU A O 1
ATOM 2623 N N . GLN A 1 344 ? -16.698 15.815 12.925 1.00 70.12 344 GLN A N 1
ATOM 2624 C CA . GLN A 1 344 ? -17.913 16.195 12.215 1.00 70.12 344 GLN A CA 1
ATOM 2625 C C . GLN A 1 344 ? -19.112 16.128 13.165 1.00 70.12 344 GLN A C 1
ATOM 2627 O O . GLN A 1 344 ? -19.255 15.183 13.937 1.00 70.12 344 GLN A O 1
ATOM 2632 N N . ALA A 1 345 ? -20.008 17.114 13.095 1.00 63.72 345 ALA A N 1
ATOM 2633 C CA . ALA A 1 345 ? -21.269 17.096 13.831 1.00 63.72 345 ALA A CA 1
ATOM 2634 C C . ALA A 1 345 ? -22.389 17.703 12.980 1.00 63.72 345 ALA A C 1
ATOM 2636 O O . ALA A 1 345 ? -22.354 18.887 12.639 1.00 63.72 345 ALA A O 1
ATOM 2637 N N . ASN A 1 346 ? -23.415 16.911 12.669 1.00 59.19 346 ASN A N 1
ATOM 2638 C CA . ASN A 1 346 ? -24.599 17.403 11.970 1.00 59.19 346 ASN A CA 1
ATOM 2639 C C . ASN A 1 346 ? -25.605 17.943 13.000 1.00 59.19 346 ASN A C 1
ATOM 2641 O O . ASN A 1 346 ? -26.501 17.238 13.452 1.00 59.19 346 ASN A O 1
ATOM 2645 N N . GLY A 1 347 ? -25.444 19.206 13.405 1.00 51.78 347 GLY A N 1
ATOM 2646 C CA . GLY A 1 347 ? -26.475 19.981 14.117 1.00 51.78 347 GLY A CA 1
ATOM 2647 C C . GLY A 1 347 ? -26.792 19.593 15.573 1.00 51.78 347 GLY A C 1
ATOM 2648 O O . GLY A 1 347 ? -27.537 20.316 16.238 1.00 51.78 347 GLY A O 1
ATOM 2649 N N . SER A 1 348 ? -26.227 18.516 16.120 1.00 47.59 348 SER A N 1
ATOM 2650 C CA . SER A 1 348 ? -26.361 18.156 17.536 1.00 47.59 348 SER A CA 1
ATOM 2651 C C . SER A 1 348 ? -25.223 18.761 18.359 1.00 47.59 348 SER A C 1
ATOM 2653 O O . SER A 1 348 ? -24.055 18.501 18.084 1.00 47.59 348 SER A O 1
ATOM 2655 N N . GLY A 1 349 ? -25.558 19.562 19.379 1.00 48.78 349 GLY A N 1
ATOM 2656 C CA . GLY A 1 349 ? -24.640 20.277 20.285 1.00 48.78 349 GLY A CA 1
ATOM 2657 C C . GLY A 1 349 ? -23.804 19.389 21.220 1.00 48.78 349 GLY A C 1
ATOM 2658 O O . GLY A 1 349 ? -23.723 19.665 22.414 1.00 48.78 349 GLY A O 1
ATOM 2659 N N . MET A 1 350 ? -23.214 18.325 20.676 1.00 49.59 350 MET A N 1
ATOM 2660 C CA . MET A 1 350 ? -22.486 17.263 21.373 1.00 49.59 350 MET A CA 1
ATOM 2661 C C . MET A 1 350 ? -21.039 17.622 21.726 1.00 49.59 350 MET A C 1
ATOM 2663 O O . MET A 1 350 ? -20.447 16.960 22.562 1.00 49.59 350 MET A O 1
ATOM 2667 N N . VAL A 1 351 ? -20.456 18.654 21.114 1.00 49.88 351 VAL A N 1
ATOM 2668 C CA . VAL A 1 351 ? -18.990 18.849 21.131 1.00 49.88 351 VAL A CA 1
ATOM 2669 C C . VAL A 1 351 ? -18.488 19.643 22.343 1.00 49.88 351 VAL A C 1
ATOM 2671 O O . VAL A 1 351 ? -17.296 19.684 22.615 1.00 49.88 351 VAL A O 1
ATOM 2674 N N . ALA A 1 352 ? -19.383 20.264 23.108 1.00 47.91 352 ALA A N 1
ATOM 2675 C CA . ALA A 1 352 ? -19.015 21.005 24.312 1.00 47.91 352 ALA A CA 1
ATOM 2676 C C . ALA A 1 352 ? -19.697 20.373 25.526 1.00 47.91 352 ALA A C 1
ATOM 2678 O O . ALA A 1 352 ? -20.711 20.873 26.014 1.00 47.91 352 ALA A O 1
ATOM 2679 N N . MET A 1 353 ? -19.160 19.237 25.974 1.00 53.12 353 MET A N 1
ATOM 2680 C CA . MET A 1 353 ? -19.564 18.596 27.224 1.00 53.12 353 MET A CA 1
ATOM 2681 C C . MET A 1 353 ? -18.571 19.002 28.313 1.00 53.12 353 MET A C 1
ATOM 2683 O O . MET A 1 353 ? -17.371 18.783 28.173 1.00 53.12 353 MET A O 1
ATOM 2687 N N . ARG A 1 354 ? -19.061 19.614 29.394 1.00 50.38 354 ARG A N 1
ATOM 2688 C CA . ARG A 1 354 ? -18.291 19.761 30.639 1.00 50.38 354 ARG A CA 1
ATOM 2689 C C . ARG A 1 354 ? -18.792 18.724 31.636 1.00 50.38 354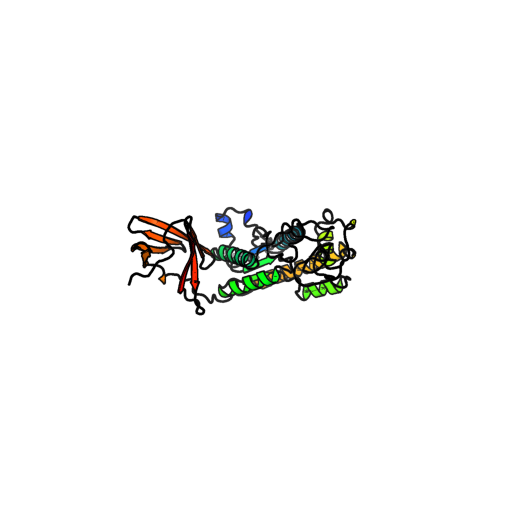 ARG A C 1
ATOM 2691 O O . ARG A 1 354 ? -20.002 18.483 31.706 1.00 50.38 354 ARG A O 1
ATOM 2698 N N . VAL A 1 355 ? -17.860 18.111 32.365 1.00 48.56 355 VAL A N 1
ATOM 2699 C CA . VAL A 1 355 ? -18.163 17.238 33.507 1.00 48.56 355 VAL A CA 1
ATOM 2700 C C . VAL A 1 355 ? -19.061 18.024 34.467 1.00 48.56 355 VAL A C 1
ATOM 2702 O O . VAL A 1 355 ? -18.820 19.212 34.690 1.00 48.56 355 VAL A O 1
ATOM 2705 N N . MET A 1 356 ? -20.144 17.411 34.950 1.00 48.81 356 MET A N 1
ATOM 2706 C CA . MET A 1 356 ? -20.908 18.009 36.045 1.00 48.81 356 MET A CA 1
ATOM 2707 C C . MET A 1 356 ? -20.106 17.824 37.332 1.00 48.81 356 MET A C 1
ATOM 2709 O O . MET A 1 356 ? -19.866 16.680 37.711 1.00 48.81 356 MET A O 1
ATOM 2713 N N . ASP A 1 357 ? -19.684 18.936 37.941 1.00 45.41 357 ASP A N 1
ATOM 2714 C CA . ASP A 1 357 ? -19.156 18.958 39.313 1.00 45.41 357 ASP A CA 1
ATOM 2715 C C . ASP A 1 357 ? -20.191 18.430 40.318 1.00 45.41 357 ASP A C 1
ATOM 2717 O O . ASP A 1 357 ? -21.390 18.797 40.184 1.00 45.41 357 ASP A O 1
#

Sequence (357 aa):
MRLSLLVVFCIVLQEPSLFAQTVRSVRLMDLPWPEAERVLDSSDVVLIPLGAGCKEHGPHLPLATDHLQATWLTERVMAARSVVVMPEINYGYYYFFTNFPGSTTLRYTASRDMVVDICRGLAAFGPKRFYIINIGISTLPVLRAAATQLAGEGILLHFTDLHAPAMMGLKKEHCTQLEGTHADEVETSLMLHMHPDQVDMSKAVKEYGPRKGSGIMQRTADAPGMYAPSGIYGDATLATPAKGRILTEGLLRMILSDIDSLRSASAPPAETDTSLAEFVGSYRSAKGDEVKVTNADNTFTFTTAKGFTTVLHRVAGDHFAGFTADVRFTRNDAGQVTGIEALQANGSGMVAMRVMD

pLDDT: mean 85.27, std 16.85, range [32.72, 98.88]

Solvent-accessible surface area (backbone atoms only — not comparable to full-atom values): 19396 Å² total; per-residue (Å²): 136,87,82,83,82,83,81,78,82,80,79,77,77,76,72,80,76,82,67,72,77,72,58,66,38,46,55,50,81,81,45,59,66,82,55,39,61,74,67,38,39,54,79,40,39,37,35,32,32,34,16,38,51,35,32,72,32,30,80,20,41,47,41,36,50,44,28,54,52,26,54,56,51,47,57,53,45,37,72,71,36,61,31,40,31,49,70,68,42,44,75,36,34,43,66,49,38,66,72,40,88,74,28,61,58,42,54,62,66,59,34,20,50,52,54,42,38,55,53,43,46,50,35,76,60,40,27,34,33,37,36,32,44,41,80,58,75,68,36,47,67,37,52,52,54,29,24,57,59,36,33,46,64,26,27,41,52,50,60,49,59,81,76,37,70,70,52,47,49,53,47,65,74,68,52,81,63,93,53,65,85,37,45,6,31,65,56,41,4,36,38,40,48,76,44,44,94,59,48,42,70,90,50,41,52,73,34,71,64,56,79,41,73,66,76,37,47,22,63,44,88,87,54,94,15,15,30,29,67,63,60,30,29,7,26,22,67,75,36,37,43,69,53,6,47,55,52,47,54,50,52,50,52,50,52,54,50,51,52,56,52,53,61,72,51,78,61,52,74,55,73,52,70,83,77,63,68,88,70,44,46,59,28,30,33,74,85,65,49,49,30,40,31,44,72,56,95,65,29,40,37,41,33,35,84,87,70,53,71,50,59,27,38,57,58,34,88,56,29,28,40,33,98,55,38,31,35,34,55,39,61,47,99,85,42,47,75,76,49,68,44,63,82,41,63,70,88,58,68,70,70,50,64,47,80,62,129

Foldseek 3Di:
DDDDDDDDPPPPPPDPDPPPPQQAAEELVVDDVVVSLVLLAQLAEEEEEEFACAFDFFPFFGRRLRVLLSVLLVVVLSNVHRHYYYPYDNEEAPQQGVQPPRDDHDDLCVRLVVVLLVQQQSVVSHYQHYEYADDAPRRVVSQVVSQVVSLLQLHHYYYQDCPPPLNVVLCVVQPDKPDFDGSAQASLQLCCQRPVVRGDLVRWAADAWQPDADDHEDLDPPDHHRDDVRPTHIGNNNHDPVSNVSSSVSSSVVSSVVSVVRSPDGGHPNQADLDPPVVAAWWAFPVRWIWGWDDDPQKIWIATPVGDIWIWHDSGRQWTDDPFWTKGFDADPSNHTDAIATPDGDPDRPGDIDDDD